Protein AF-A0A9P4JCM0-F1 (afdb_monomer_lite)

Organism: NCBI:txid1513339

Foldseek 3Di:
DDDPDPPPPQDADPDDDPDDPWDKDWDADQPVDPDFLQKTKIWTDPPADPRNVQVCCCVVPVWHFDDKDKDKAWADWDWDQDPVRDTDTDTDDIIMMMMTGTPDGHDDDDDDPACVVVPRDDPPSVVVVVVVVVVVVVVVVVVVVVVVVVVVVVVVVVVVVVVVVVVVVVVVVVVVVVVVPPDDDDDDDDDDDDDDDDDD

Sequence (200 aa):
MATFTPQKLIKFGTKQVFLPKFTLTLLRPPPNSQLSPYHARFLVPLDLGKLDLRDYLYHAYGIKTTNIRSFVEQQKVKVDNEEDGTRRYRRPRAKKYMTVEMDRPFVWPEYPENWEPWGGAPPRGVEGQVKNEKGERLREGGRKMIDWERDGEAESTLRLRRMQGEALRKQAQAVKERNGQLGPKISFLQANKGDMKVKV

Structure (mmCIF, N/CA/C/O backbone):
data_AF-A0A9P4JCM0-F1
#
_entry.id   AF-A0A9P4JCM0-F1
#
loop_
_atom_site.group_PDB
_atom_site.id
_atom_site.type_symbol
_atom_site.label_atom_id
_atom_site.label_alt_id
_atom_site.label_comp_id
_atom_site.label_asym_id
_atom_site.label_entity_id
_atom_site.label_seq_id
_atom_site.pdbx_PDB_ins_code
_atom_site.Cartn_x
_atom_site.Cartn_y
_atom_site.Cartn_z
_atom_site.occupancy
_atom_site.B_iso_or_equiv
_atom_site.auth_seq_id
_atom_site.auth_comp_id
_atom_site.auth_asym_id
_atom_site.auth_atom_id
_atom_site.pdbx_PDB_model_num
ATOM 1 N N . MET A 1 1 ? -16.032 7.578 43.140 1.00 48.22 1 MET A N 1
ATOM 2 C CA . MET A 1 1 ? -15.252 6.588 42.368 1.00 48.22 1 MET A CA 1
ATOM 3 C C . MET A 1 1 ? -15.217 7.049 40.922 1.00 48.22 1 MET A C 1
ATOM 5 O O . MET A 1 1 ? -16.273 7.119 40.311 1.00 48.22 1 MET A O 1
ATOM 9 N N . ALA A 1 2 ? -14.057 7.465 40.412 1.00 45.03 2 ALA A N 1
ATOM 10 C CA . ALA A 1 2 ? -13.931 7.875 39.015 1.00 45.03 2 ALA A CA 1
ATOM 11 C C . ALA A 1 2 ? -14.037 6.630 38.126 1.00 45.03 2 ALA A C 1
ATOM 13 O O . ALA A 1 2 ? -13.252 5.694 38.269 1.00 45.03 2 ALA A O 1
ATOM 14 N N . THR A 1 3 ? -15.037 6.590 37.254 1.00 55.28 3 THR A N 1
ATOM 15 C CA . THR A 1 3 ? -15.208 5.513 36.284 1.00 55.28 3 THR A CA 1
ATOM 16 C C . THR A 1 3 ? -14.122 5.645 35.217 1.00 55.28 3 THR A C 1
ATOM 18 O O . THR A 1 3 ? -14.046 6.641 34.500 1.00 55.28 3 THR A O 1
ATOM 21 N N . PHE A 1 4 ? -13.237 4.652 35.125 1.00 60.84 4 PHE A N 1
ATOM 22 C CA . PHE A 1 4 ? -12.276 4.548 34.031 1.00 60.84 4 PHE A CA 1
ATOM 23 C C . PHE A 1 4 ? -13.043 4.191 32.755 1.00 60.84 4 PHE A C 1
ATOM 25 O O . PHE A 1 4 ? -13.342 3.027 32.496 1.00 60.84 4 PHE A O 1
ATOM 32 N N . THR A 1 5 ? -13.421 5.198 31.973 1.00 62.44 5 THR A N 1
ATOM 33 C CA . THR A 1 5 ? -13.962 4.979 30.631 1.00 62.44 5 THR A CA 1
ATOM 34 C C . THR A 1 5 ? -12.816 4.455 29.765 1.00 62.44 5 THR A C 1
ATOM 36 O O . THR A 1 5 ? -11.829 5.180 29.607 1.00 62.44 5 THR A O 1
ATOM 39 N N . PRO A 1 6 ? -12.885 3.234 29.198 1.00 51.91 6 PRO A N 1
ATOM 40 C CA . PRO A 1 6 ? -11.843 2.768 28.296 1.00 51.91 6 PRO A CA 1
ATOM 41 C C . PRO A 1 6 ? -11.832 3.710 27.092 1.00 51.91 6 PRO A C 1
ATOM 43 O O . PRO A 1 6 ? -12.767 3.734 26.289 1.00 51.91 6 PRO A O 1
ATOM 46 N N . GLN A 1 7 ? -10.807 4.558 27.010 1.00 54.62 7 GLN A N 1
ATOM 47 C CA . GLN A 1 7 ? -10.660 5.488 25.903 1.00 54.62 7 GLN A CA 1
ATOM 48 C C . GLN A 1 7 ? -10.662 4.681 24.608 1.00 54.62 7 GLN A C 1
ATOM 50 O O . GLN A 1 7 ? -9.891 3.734 24.444 1.00 54.62 7 GLN A O 1
ATOM 55 N N . LYS A 1 8 ? -11.545 5.052 23.677 1.00 54.53 8 LYS A N 1
ATOM 56 C CA . LYS A 1 8 ? -11.535 4.519 22.318 1.00 54.53 8 LYS A CA 1
ATOM 57 C C . LYS A 1 8 ? -10.176 4.885 21.719 1.00 54.53 8 LYS A C 1
ATOM 59 O O . LYS A 1 8 ? -9.974 6.018 21.300 1.00 54.53 8 LYS A O 1
ATOM 64 N N . LEU A 1 9 ? -9.248 3.925 21.711 1.00 64.38 9 LEU A N 1
ATOM 65 C CA . LEU A 1 9 ? -7.830 4.085 21.343 1.00 64.38 9 LEU A CA 1
ATOM 66 C C . LEU A 1 9 ? -7.624 4.626 19.908 1.00 64.38 9 LEU A C 1
ATOM 68 O O . LEU A 1 9 ? -6.510 4.929 19.493 1.00 64.38 9 LEU A O 1
ATOM 72 N N . ILE A 1 10 ? -8.706 4.752 19.135 1.00 74.88 10 ILE A N 1
ATOM 73 C CA . ILE A 1 10 ? -8.729 5.188 17.746 1.00 74.88 10 ILE A CA 1
ATOM 74 C C . ILE A 1 10 ? -9.668 6.396 17.634 1.00 74.88 10 ILE A C 1
ATOM 76 O O . ILE A 1 10 ? -10.892 6.264 17.720 1.00 74.88 10 ILE A O 1
ATOM 80 N N . LYS A 1 11 ? -9.082 7.582 17.430 1.00 85.88 11 LYS A N 1
ATOM 81 C CA . LYS A 1 11 ? -9.808 8.813 17.098 1.00 85.88 11 LYS A CA 1
ATOM 82 C C . LYS A 1 11 ? -10.006 8.891 15.584 1.00 85.88 11 LYS A C 1
ATOM 84 O O . LYS A 1 11 ? -9.029 8.854 14.838 1.00 85.88 11 LYS A O 1
ATOM 89 N N . PHE A 1 12 ? -11.257 9.020 15.154 1.00 90.31 12 PHE A N 1
ATOM 90 C CA . PHE A 1 12 ? -11.621 9.205 13.748 1.00 90.31 12 PHE A CA 1
ATOM 91 C C . PHE A 1 12 ? -11.786 10.688 13.400 1.00 90.31 12 PHE A C 1
ATOM 93 O O . PHE A 1 12 ? -11.920 11.539 14.286 1.00 90.31 12 PHE A O 1
ATOM 100 N N . GLY A 1 13 ? -11.733 10.993 12.102 1.00 89.50 13 GLY A N 1
ATOM 101 C CA . GLY A 1 13 ? -11.983 12.337 11.588 1.00 89.50 13 GLY A CA 1
ATOM 102 C C . GLY A 1 13 ? -13.450 12.749 11.743 1.00 89.50 13 GLY A C 1
ATOM 103 O O . GLY A 1 13 ? -14.337 11.910 11.863 1.00 89.50 13 GLY A O 1
ATOM 104 N N . THR A 1 14 ? -13.711 14.055 11.737 1.00 93.94 14 THR A N 1
ATOM 105 C CA . THR A 1 14 ? -15.076 14.613 11.780 1.00 93.94 14 THR A CA 1
ATOM 106 C C . THR A 1 14 ? -15.695 14.766 10.392 1.00 93.94 14 THR A C 1
ATOM 108 O O . THR A 1 14 ? -16.916 14.815 10.261 1.00 93.94 14 THR A O 1
ATOM 111 N N . LYS A 1 15 ? -14.863 14.850 9.346 1.00 94.88 15 LYS A N 1
ATOM 112 C CA . LYS A 1 15 ? -15.308 14.993 7.959 1.00 94.88 15 LYS A CA 1
ATOM 113 C C . LYS A 1 15 ? -15.876 13.668 7.459 1.00 94.88 15 LYS A C 1
ATOM 115 O O . LYS A 1 15 ? -15.136 12.707 7.278 1.00 94.88 15 LYS A O 1
ATOM 120 N N . GLN A 1 16 ? -17.175 13.649 7.192 1.00 95.19 16 GLN A N 1
ATOM 121 C CA . GLN A 1 16 ? -17.870 12.473 6.683 1.00 95.19 16 GLN A CA 1
ATOM 122 C C . GLN A 1 16 ? -17.764 12.415 5.157 1.00 95.19 16 GLN A C 1
ATOM 124 O O . GLN A 1 16 ? -18.051 13.391 4.463 1.00 95.19 16 GLN A O 1
ATOM 129 N N . VAL A 1 17 ? -17.340 11.267 4.632 1.00 94.56 17 VAL A N 1
ATOM 130 C CA . VAL A 1 17 ? -17.276 10.990 3.193 1.00 94.56 17 VAL A CA 1
ATOM 131 C C . VAL A 1 17 ? -18.170 9.791 2.915 1.00 94.56 17 VAL A C 1
ATOM 133 O O . VAL A 1 17 ? -17.785 8.654 3.163 1.00 94.56 17 VAL A O 1
ATOM 136 N N . PHE A 1 18 ? -19.375 10.050 2.410 1.00 96.25 18 PHE A N 1
ATOM 137 C CA . PHE A 1 18 ? -20.371 9.003 2.160 1.00 96.25 18 PHE A CA 1
ATOM 138 C C . PHE A 1 18 ? -20.051 8.152 0.927 1.00 96.25 18 PHE A C 1
ATOM 140 O O . PHE A 1 18 ? -20.353 6.965 0.899 1.00 96.25 18 PHE A O 1
ATOM 147 N N . LEU A 1 19 ? -19.429 8.756 -0.091 1.00 96.62 19 LEU A N 1
ATOM 148 C CA . LEU A 1 19 ? -19.156 8.122 -1.382 1.00 96.62 19 LEU A CA 1
ATOM 149 C C . LEU A 1 19 ? -17.666 8.260 -1.737 1.00 96.62 19 LEU A C 1
ATOM 151 O O . LEU A 1 19 ? -17.291 9.130 -2.531 1.00 96.62 19 LEU A O 1
ATOM 155 N N . PRO A 1 20 ? -16.782 7.453 -1.122 1.00 95.88 20 PRO A N 1
ATOM 156 C CA . PRO A 1 20 ? -15.355 7.498 -1.412 1.00 95.88 20 PRO A CA 1
ATOM 157 C C . PRO A 1 20 ? -15.071 7.050 -2.853 1.00 95.88 20 PRO A C 1
ATOM 159 O O . PRO A 1 20 ? -15.382 5.929 -3.246 1.00 95.88 20 PRO A O 1
ATOM 162 N N . LYS A 1 21 ? -14.427 7.922 -3.639 1.00 95.44 21 LYS A N 1
ATOM 163 C CA . LYS A 1 21 ? -14.003 7.637 -5.018 1.00 95.44 21 LYS A CA 1
ATOM 164 C C . LYS A 1 21 ? -12.502 7.359 -5.068 1.00 95.44 21 LYS A C 1
ATOM 166 O O . LYS A 1 21 ? -11.712 8.222 -5.442 1.00 95.44 21 LYS A O 1
ATOM 171 N N . PHE A 1 22 ? -12.098 6.156 -4.682 1.00 95.25 22 PHE A N 1
ATOM 172 C CA . PHE A 1 22 ? -10.730 5.688 -4.883 1.00 95.25 22 PHE A CA 1
ATOM 173 C C . PHE A 1 22 ? -10.660 4.167 -4.962 1.00 95.25 22 PHE A C 1
ATOM 175 O O . PHE A 1 22 ? -11.568 3.461 -4.535 1.00 95.25 22 PHE A O 1
ATOM 182 N N . THR A 1 23 ? -9.545 3.667 -5.488 1.00 95.94 23 THR A N 1
ATOM 183 C CA . THR A 1 23 ? -9.265 2.235 -5.583 1.00 95.94 23 THR A CA 1
ATOM 184 C C . THR A 1 23 ? -8.050 1.911 -4.733 1.00 95.94 23 THR A C 1
ATOM 186 O O . THR A 1 23 ? -7.014 2.568 -4.849 1.00 95.94 23 THR A O 1
ATOM 189 N N . LEU A 1 24 ? -8.174 0.890 -3.890 1.00 96.38 24 LEU A N 1
ATOM 190 C CA . LEU A 1 24 ? -7.048 0.292 -3.184 1.00 96.38 24 LEU A CA 1
ATOM 191 C C . LEU A 1 24 ? -6.733 -1.049 -3.830 1.00 96.38 24 LEU A C 1
ATOM 193 O O . LEU A 1 24 ? -7.634 -1.854 -4.054 1.00 96.38 24 LEU A O 1
ATOM 197 N N . THR A 1 25 ? -5.460 -1.310 -4.101 1.00 96.88 25 THR A N 1
ATOM 198 C CA . THR A 1 25 ? -5.030 -2.622 -4.592 1.00 96.88 25 THR A CA 1
ATOM 199 C C . THR A 1 25 ? -4.225 -3.311 -3.510 1.00 96.88 25 THR A C 1
ATOM 201 O O . THR A 1 25 ? -3.141 -2.844 -3.158 1.00 96.88 25 THR A O 1
ATOM 204 N N . LEU A 1 26 ? -4.735 -4.425 -2.987 1.00 95.69 26 LEU A N 1
ATOM 205 C CA . LEU A 1 26 ? -3.968 -5.292 -2.100 1.00 95.69 26 LEU A CA 1
ATOM 206 C C . LEU A 1 26 ? -2.869 -5.980 -2.918 1.00 95.69 26 LEU A C 1
ATOM 208 O O . LEU A 1 26 ? -3.137 -6.644 -3.918 1.00 95.69 26 LEU A O 1
ATOM 212 N N . LEU A 1 27 ? -1.622 -5.796 -2.504 1.00 92.88 27 LEU A N 1
ATOM 213 C CA . LEU A 1 27 ? -0.462 -6.362 -3.170 1.00 92.88 27 LEU A CA 1
ATOM 214 C C . LEU A 1 27 ? -0.074 -7.676 -2.509 1.00 92.88 27 LEU A C 1
ATOM 216 O O . LEU A 1 27 ? 0.032 -7.775 -1.284 1.00 92.88 27 LEU A O 1
ATOM 220 N N . ARG A 1 28 ? 0.214 -8.669 -3.346 1.00 89.75 28 ARG A N 1
ATOM 221 C CA . ARG A 1 28 ? 0.848 -9.902 -2.901 1.00 89.75 28 ARG A CA 1
ATOM 222 C C . ARG A 1 28 ? 2.295 -9.610 -2.475 1.00 89.75 28 ARG A C 1
ATOM 224 O O . ARG A 1 28 ? 3.002 -8.918 -3.219 1.00 89.75 28 ARG A O 1
ATOM 231 N N . PRO A 1 29 ? 2.742 -10.075 -1.293 1.00 84.38 29 PRO A N 1
ATOM 232 C CA . PRO A 1 29 ? 4.143 -9.983 -0.923 1.00 84.38 29 PRO A CA 1
ATOM 233 C C . PRO A 1 29 ? 4.971 -10.797 -1.926 1.00 84.38 29 PRO A C 1
ATOM 235 O O . PRO A 1 29 ? 4.542 -11.877 -2.341 1.00 84.38 29 PRO A O 1
ATOM 238 N N . PRO A 1 30 ? 6.136 -10.294 -2.359 1.00 78.25 30 PRO A N 1
ATOM 239 C CA . PRO A 1 30 ? 7.031 -11.114 -3.149 1.00 78.25 30 PRO A CA 1
ATOM 240 C C . PRO A 1 30 ? 7.486 -12.320 -2.306 1.00 78.25 30 PRO A C 1
ATOM 242 O O . PRO A 1 30 ? 7.758 -12.142 -1.123 1.00 78.25 30 PRO A O 1
ATOM 245 N N . PRO A 1 31 ? 7.612 -13.520 -2.886 1.00 68.00 31 PRO A N 1
ATOM 246 C CA . PRO A 1 31 ? 8.061 -14.728 -2.181 1.00 68.00 31 PRO A CA 1
ATOM 247 C C . PRO A 1 31 ? 9.393 -14.636 -1.431 1.00 68.00 31 PRO A C 1
ATOM 249 O O . PRO A 1 31 ? 9.589 -15.356 -0.464 1.00 68.00 31 PRO A O 1
ATOM 252 N N . ASN A 1 32 ? 10.293 -13.732 -1.823 1.00 66.25 32 ASN A N 1
ATOM 253 C CA . ASN A 1 32 ? 11.545 -13.478 -1.101 1.00 66.25 32 ASN A CA 1
ATOM 254 C C . ASN A 1 32 ? 11.427 -12.378 -0.029 1.00 66.25 32 ASN A C 1
ATOM 256 O O . ASN A 1 32 ? 12.415 -12.019 0.608 1.00 66.25 32 ASN A O 1
ATOM 260 N N . SER A 1 33 ? 10.243 -11.793 0.147 1.00 68.88 33 SER A N 1
ATOM 261 C CA . SER A 1 33 ? 10.009 -10.737 1.120 1.00 68.88 33 SER A CA 1
ATOM 262 C C . SER A 1 33 ? 9.614 -11.349 2.452 1.00 68.88 33 SER A C 1
ATOM 264 O O . SER A 1 33 ? 8.591 -12.018 2.562 1.00 68.88 33 SER A O 1
ATOM 266 N N . GLN A 1 34 ? 10.398 -11.051 3.483 1.00 75.31 34 GLN A N 1
ATOM 267 C CA . GLN A 1 34 ? 10.120 -11.402 4.877 1.00 75.31 34 GLN A CA 1
ATOM 268 C C . GLN A 1 34 ? 9.029 -10.497 5.470 1.00 75.31 34 GLN A C 1
ATOM 270 O O . GLN A 1 34 ? 9.219 -9.850 6.500 1.00 75.31 34 GLN A O 1
ATOM 275 N N . LEU A 1 35 ? 7.898 -10.370 4.780 1.00 82.44 35 LEU A N 1
ATOM 276 C CA . LEU A 1 35 ? 6.760 -9.637 5.306 1.00 82.44 35 LEU A CA 1
ATOM 277 C C . LEU A 1 35 ? 6.008 -10.550 6.280 1.00 82.44 35 LEU A C 1
ATOM 279 O O . LEU A 1 35 ? 5.649 -11.671 5.927 1.00 82.44 35 LEU A O 1
ATOM 283 N N . SER A 1 36 ? 5.791 -10.080 7.509 1.00 90.38 36 SER A N 1
ATOM 284 C CA . SER A 1 36 ? 5.028 -10.837 8.503 1.00 90.38 36 SER A CA 1
ATOM 285 C C . SER A 1 36 ? 3.594 -11.072 8.008 1.00 90.38 36 SER A C 1
ATOM 287 O O . SER A 1 36 ? 3.036 -10.175 7.375 1.00 90.38 36 SER A O 1
ATOM 289 N N . PRO A 1 37 ? 2.942 -12.200 8.347 1.00 92.62 37 PRO A N 1
ATOM 290 C CA . PRO A 1 37 ? 1.518 -12.407 8.066 1.00 92.62 37 PRO A CA 1
ATOM 291 C C . PRO A 1 37 ? 0.606 -11.310 8.640 1.00 92.62 37 PRO A C 1
ATOM 293 O O . PRO A 1 37 ? -0.505 -11.107 8.167 1.00 92.62 37 PRO A O 1
ATOM 296 N N . TYR A 1 38 ? 1.068 -10.572 9.652 1.00 94.44 38 TYR A N 1
ATOM 297 C CA . TYR A 1 38 ? 0.351 -9.428 10.229 1.00 94.44 38 TYR A CA 1
ATOM 298 C C . TYR A 1 38 ? 0.508 -8.134 9.418 1.00 94.44 38 TYR A C 1
ATOM 300 O O . TYR A 1 38 ? -0.056 -7.098 9.775 1.00 94.44 38 TYR A O 1
ATOM 308 N N . HIS A 1 39 ? 1.287 -8.153 8.338 1.00 94.50 39 HIS A N 1
ATOM 309 C CA . HIS A 1 39 ? 1.539 -6.997 7.493 1.00 94.50 39 HIS A CA 1
ATOM 310 C C . HIS A 1 39 ? 0.903 -7.182 6.114 1.00 94.50 39 HIS A C 1
ATOM 312 O O . HIS A 1 39 ? 1.192 -8.132 5.393 1.00 94.50 39 HIS A O 1
ATOM 318 N N . ALA A 1 40 ? 0.090 -6.213 5.700 1.00 94.81 40 ALA A N 1
ATOM 319 C CA . ALA A 1 40 ? -0.497 -6.156 4.364 1.00 94.81 40 ALA A CA 1
ATOM 320 C C . ALA A 1 40 ? -0.002 -4.915 3.621 1.00 94.81 40 ALA A C 1
ATOM 322 O O . ALA A 1 40 ? 0.082 -3.834 4.202 1.00 94.81 40 ALA A O 1
ATOM 323 N N . ARG A 1 41 ? 0.317 -5.042 2.328 1.00 94.38 41 ARG A N 1
ATOM 324 C CA . ARG A 1 41 ? 0.768 -3.912 1.506 1.00 94.38 41 ARG A CA 1
ATOM 325 C C . ARG A 1 41 ? -0.288 -3.535 0.479 1.00 94.38 41 ARG A C 1
ATOM 327 O O . ARG A 1 41 ? -0.778 -4.392 -0.244 1.00 94.38 41 ARG A O 1
ATOM 334 N N . PHE A 1 42 ? -0.577 -2.248 0.368 1.00 96.56 42 PHE A N 1
ATOM 335 C CA . PHE A 1 42 ? -1.538 -1.692 -0.572 1.00 96.56 42 PHE A CA 1
ATOM 336 C C . PHE A 1 42 ? -0.855 -0.720 -1.524 1.00 96.56 42 PHE A C 1
ATOM 338 O O . PHE A 1 42 ? -0.022 0.084 -1.100 1.00 96.56 42 PHE A O 1
ATOM 345 N N . LEU A 1 43 ? -1.232 -0.765 -2.798 1.00 96.94 43 LEU A N 1
ATOM 346 C CA . LEU A 1 43 ? -1.073 0.363 -3.706 1.00 96.94 43 LEU A CA 1
ATOM 347 C C . LEU A 1 43 ? -2.263 1.296 -3.484 1.00 96.94 43 LEU A C 1
ATOM 349 O O . LEU A 1 43 ? -3.416 0.860 -3.529 1.00 96.94 43 LEU A O 1
ATOM 353 N N . VAL A 1 44 ? -1.970 2.566 -3.234 1.00 97.81 44 VAL A N 1
ATOM 354 C CA . VAL A 1 44 ? -2.975 3.575 -2.900 1.00 97.81 44 VAL A CA 1
ATOM 355 C C . VAL A 1 44 ? -2.827 4.802 -3.804 1.00 97.81 44 VAL A C 1
ATOM 357 O O . VAL A 1 44 ? -1.736 5.046 -4.335 1.00 97.81 44 VAL A O 1
ATOM 360 N N . PRO A 1 45 ? -3.887 5.609 -3.983 1.00 97.38 45 PRO A N 1
ATOM 361 C CA . PRO A 1 45 ? -3.771 6.898 -4.652 1.00 97.38 45 PRO A CA 1
ATOM 362 C C . PRO A 1 45 ? -2.763 7.807 -3.944 1.00 97.38 45 PRO A C 1
ATOM 364 O O . PRO A 1 45 ? -2.595 7.744 -2.724 1.00 97.38 45 PRO A O 1
ATOM 367 N N . LEU A 1 46 ? -2.110 8.688 -4.705 1.00 96.25 46 LEU A N 1
ATOM 368 C CA . LEU A 1 46 ? -1.076 9.579 -4.170 1.00 96.25 46 LEU A CA 1
ATOM 369 C C . LEU A 1 46 ? -1.624 10.515 -3.076 1.00 96.25 46 LEU A C 1
ATOM 371 O O . LEU A 1 46 ? -0.944 10.761 -2.073 1.00 96.25 46 LEU A O 1
ATOM 375 N N . ASP A 1 47 ? -2.879 10.927 -3.240 1.00 95.31 47 ASP A N 1
ATOM 376 C CA . ASP A 1 47 ? -3.577 11.888 -2.384 1.00 95.31 47 ASP A CA 1
ATOM 377 C C . ASP A 1 47 ? -4.101 11.264 -1.076 1.00 95.31 47 ASP A C 1
ATOM 379 O O . ASP A 1 47 ? -4.413 11.986 -0.135 1.00 95.31 47 ASP A O 1
ATOM 383 N N . LEU A 1 48 ? -4.161 9.927 -0.971 1.00 96.12 48 LEU A N 1
ATOM 384 C CA . LEU A 1 48 ? -4.731 9.239 0.194 1.00 96.12 48 LEU A CA 1
ATOM 385 C C . LEU A 1 48 ? -3.784 9.290 1.403 1.00 96.12 48 LEU A C 1
ATOM 387 O O . LEU A 1 48 ? -2.626 8.864 1.310 1.00 96.12 48 LEU A O 1
ATOM 391 N N . GLY A 1 49 ? -4.258 9.773 2.552 1.00 95.12 49 GLY A N 1
ATOM 392 C CA . GLY A 1 49 ? -3.504 9.812 3.804 1.00 95.12 49 GLY A CA 1
ATOM 393 C C . GLY A 1 49 ? -3.478 8.478 4.559 1.00 95.12 49 GLY A C 1
ATOM 394 O O . GLY A 1 49 ? -4.263 7.566 4.309 1.00 95.12 49 GLY A O 1
ATOM 395 N N . LYS A 1 50 ? -2.565 8.355 5.535 1.00 95.00 50 LYS A N 1
ATOM 396 C CA . LYS A 1 50 ? -2.507 7.178 6.429 1.00 95.00 50 LYS A CA 1
ATOM 397 C C . LYS A 1 50 ? -3.760 7.069 7.300 1.00 95.00 50 LYS A C 1
ATOM 399 O O . LYS A 1 50 ? -4.243 5.971 7.550 1.00 95.00 50 LYS A O 1
ATOM 404 N N . LEU A 1 51 ? -4.248 8.214 7.782 1.00 94.62 51 LEU A N 1
ATOM 405 C CA . LEU A 1 51 ? -5.442 8.287 8.622 1.00 94.62 51 LEU A CA 1
ATOM 406 C C . LEU A 1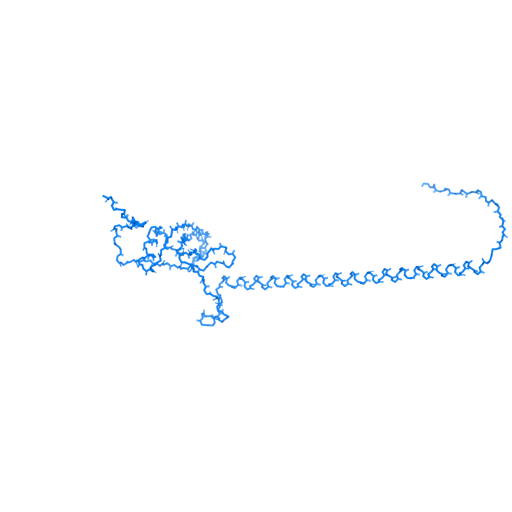 51 ? -6.683 7.880 7.826 1.00 94.62 51 LEU A C 1
ATOM 408 O O . LEU A 1 51 ? -7.473 7.091 8.329 1.00 94.62 51 LEU A O 1
ATOM 412 N N . ASP A 1 52 ? -6.773 8.315 6.567 1.00 95.38 52 ASP A N 1
ATOM 413 C CA . ASP A 1 52 ? -7.869 7.948 5.665 1.00 95.38 52 ASP A CA 1
ATOM 414 C C . ASP A 1 52 ? -7.858 6.449 5.349 1.00 95.38 52 ASP A C 1
ATOM 416 O O . ASP A 1 52 ? -8.903 5.809 5.361 1.00 95.38 52 ASP A O 1
ATOM 420 N N . LEU A 1 53 ? -6.678 5.854 5.120 1.00 96.31 53 LEU A N 1
ATOM 421 C CA . LEU A 1 53 ? -6.577 4.409 4.898 1.00 96.31 53 LEU A CA 1
ATOM 422 C C . LEU A 1 53 ? -7.000 3.612 6.142 1.00 96.31 53 LEU A C 1
ATOM 424 O O . LEU A 1 53 ? -7.734 2.635 6.013 1.00 96.31 53 LEU A O 1
ATOM 428 N N . ARG A 1 54 ? -6.554 4.022 7.339 1.00 95.19 54 ARG A N 1
ATOM 429 C CA . ARG A 1 54 ? -6.965 3.403 8.612 1.00 95.19 54 ARG A CA 1
ATOM 430 C C . ARG A 1 54 ? -8.479 3.455 8.779 1.00 95.19 54 ARG A C 1
ATOM 432 O O . ARG A 1 54 ? -9.093 2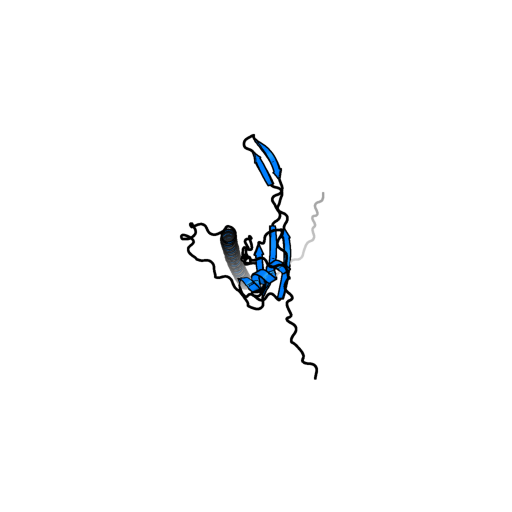.444 9.107 1.00 95.19 54 ARG A O 1
ATOM 439 N N . ASP A 1 55 ? -9.050 4.636 8.575 1.00 95.25 55 ASP A N 1
ATOM 440 C CA . ASP A 1 55 ? -10.480 4.887 8.709 1.00 95.25 55 ASP A CA 1
ATOM 441 C C . ASP A 1 55 ? -11.290 4.044 7.718 1.00 95.25 55 ASP A C 1
ATOM 443 O O . ASP A 1 55 ? -12.246 3.367 8.094 1.00 95.25 55 ASP A O 1
ATOM 447 N N . TYR A 1 56 ? -10.839 3.997 6.465 1.00 96.00 56 TYR A N 1
ATOM 448 C CA . TYR A 1 56 ? -11.491 3.237 5.411 1.00 96.00 56 TYR A CA 1
ATOM 449 C C . TYR A 1 56 ? -11.430 1.725 5.641 1.00 96.00 56 TYR A C 1
ATOM 451 O O . TYR A 1 56 ? -12.445 1.046 5.516 1.00 96.00 56 TYR A O 1
ATOM 459 N N . LEU A 1 57 ? -10.273 1.175 6.019 1.00 95.56 57 LEU A N 1
ATOM 460 C CA . LEU A 1 57 ? -10.151 -0.257 6.312 1.00 95.56 57 LEU A CA 1
ATOM 461 C C . LEU A 1 57 ? -11.000 -0.672 7.520 1.00 95.56 57 LEU A C 1
ATOM 463 O O . LEU A 1 57 ? -11.549 -1.775 7.533 1.00 95.56 57 LEU A O 1
ATOM 467 N N . TYR A 1 58 ? -11.148 0.214 8.505 1.00 95.12 58 TYR A N 1
ATOM 468 C CA . TYR A 1 58 ? -12.004 -0.029 9.658 1.00 95.12 58 TYR A CA 1
ATOM 469 C C . TYR A 1 58 ? -13.493 -0.018 9.281 1.00 95.12 58 TYR A C 1
ATOM 471 O O . TYR A 1 58 ? -14.201 -0.968 9.603 1.00 95.12 58 TYR A O 1
ATOM 479 N N . HIS A 1 59 ? -13.966 1.013 8.573 1.00 94.38 59 HIS A N 1
ATOM 480 C CA . HIS A 1 59 ? -15.391 1.175 8.265 1.00 94.38 59 HIS A CA 1
ATOM 481 C C . HIS A 1 59 ? -15.878 0.308 7.098 1.00 94.38 59 HIS A C 1
ATOM 483 O O . HIS A 1 59 ? -16.976 -0.234 7.172 1.00 94.38 59 HIS A O 1
ATOM 489 N N . ALA A 1 60 ? -15.083 0.152 6.035 1.00 95.44 60 ALA A N 1
ATOM 490 C CA . ALA A 1 60 ? -15.487 -0.614 4.856 1.00 95.44 60 ALA A CA 1
ATOM 491 C C . ALA A 1 60 ? -15.210 -2.121 4.996 1.00 95.44 60 ALA A C 1
ATOM 493 O O . ALA A 1 60 ? -15.992 -2.927 4.503 1.00 95.44 60 ALA A O 1
ATOM 494 N N . TYR A 1 61 ? -14.115 -2.508 5.667 1.00 95.44 61 TYR A N 1
ATOM 495 C CA . TYR A 1 61 ? -13.672 -3.911 5.751 1.00 95.44 61 TYR A CA 1
ATOM 496 C C . TYR A 1 61 ? -13.628 -4.482 7.178 1.00 95.44 61 TYR A C 1
ATOM 498 O O . TYR A 1 61 ? -13.344 -5.669 7.350 1.00 95.44 61 TYR A O 1
ATOM 506 N N . GLY A 1 62 ? -13.874 -3.683 8.223 1.00 94.25 62 GLY A N 1
ATOM 507 C CA . GLY A 1 62 ? -13.826 -4.158 9.613 1.00 94.25 62 GLY A CA 1
ATOM 508 C C . GLY A 1 62 ? -12.426 -4.583 10.079 1.00 94.25 62 GLY A C 1
ATOM 509 O O . GLY A 1 62 ? -12.288 -5.432 10.966 1.00 94.25 62 GLY A O 1
ATOM 510 N N . ILE A 1 63 ? -11.364 -4.050 9.467 1.00 93.81 63 ILE A N 1
ATOM 511 C CA . ILE A 1 63 ? -9.977 -4.392 9.802 1.00 93.81 63 ILE A CA 1
ATOM 512 C C . ILE A 1 63 ? -9.425 -3.358 10.783 1.00 93.81 63 ILE A C 1
ATOM 514 O O . ILE A 1 63 ? -9.356 -2.165 10.491 1.00 93.81 63 ILE A O 1
ATOM 518 N N . LYS A 1 64 ? -8.980 -3.826 11.953 1.00 93.19 64 LYS A N 1
ATOM 519 C CA . LYS A 1 64 ? -8.267 -3.000 12.930 1.00 93.19 64 LYS A CA 1
ATOM 520 C C . LYS A 1 64 ? -6.784 -2.959 12.575 1.00 93.19 64 LYS A C 1
ATOM 522 O O . LYS A 1 64 ? -6.139 -4.001 12.463 1.00 93.19 64 LYS A O 1
ATOM 527 N N . THR A 1 65 ? -6.261 -1.749 12.402 1.00 93.62 65 THR A N 1
ATOM 528 C CA . THR A 1 65 ? -4.859 -1.516 12.041 1.00 93.62 65 THR A CA 1
ATOM 529 C C . THR A 1 65 ? -4.124 -0.832 13.187 1.00 93.62 65 THR A C 1
ATOM 531 O O . THR A 1 65 ? -4.542 0.247 13.617 1.00 93.62 65 THR A O 1
ATOM 534 N N . THR A 1 66 ? -3.010 -1.403 13.630 1.00 92.62 66 THR A N 1
ATOM 535 C CA . THR A 1 66 ? -2.170 -0.847 14.698 1.00 92.62 66 THR A CA 1
ATOM 536 C C . THR A 1 66 ? -1.309 0.293 14.156 1.00 92.62 66 THR A C 1
ATOM 538 O O . THR A 1 66 ? -1.372 1.427 14.634 1.00 92.62 66 THR A O 1
ATOM 541 N N . ASN A 1 67 ? -0.566 0.038 13.079 1.00 93.69 67 ASN A N 1
ATOM 542 C CA . ASN A 1 67 ? 0.356 1.002 12.485 1.00 93.69 67 ASN A CA 1
ATOM 543 C C . ASN A 1 67 ? 0.258 0.992 10.955 1.00 93.69 67 ASN A C 1
ATOM 545 O O . ASN A 1 67 ? -0.075 -0.022 10.347 1.00 93.69 67 ASN A O 1
ATOM 549 N N . ILE A 1 68 ? 0.532 2.136 10.329 1.00 96.25 68 ILE A N 1
ATOM 550 C CA . ILE A 1 68 ? 0.559 2.285 8.874 1.00 96.25 68 ILE A CA 1
ATOM 551 C C . ILE A 1 68 ? 1.834 3.023 8.469 1.00 96.25 68 ILE A C 1
ATOM 553 O O . ILE A 1 68 ? 2.057 4.193 8.801 1.00 96.25 68 ILE A O 1
ATOM 557 N N . ARG A 1 69 ? 2.657 2.342 7.676 1.00 95.06 69 ARG A N 1
ATOM 558 C CA . ARG A 1 69 ? 3.854 2.892 7.041 1.00 95.06 69 ARG A CA 1
ATOM 559 C C . ARG A 1 69 ? 3.518 3.254 5.602 1.00 95.06 69 ARG A C 1
ATOM 561 O O . ARG A 1 69 ? 2.913 2.458 4.899 1.00 95.06 69 ARG A 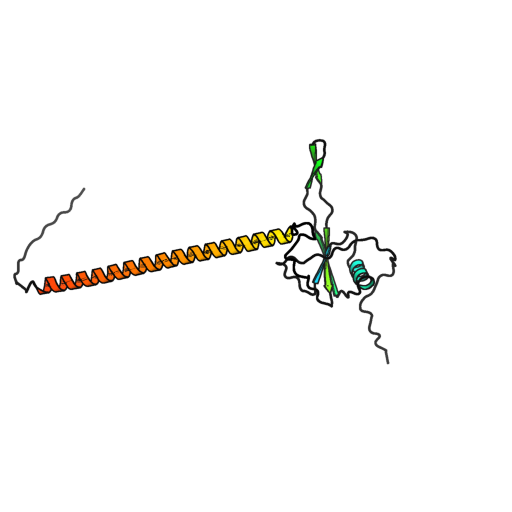O 1
ATOM 568 N N . SER A 1 70 ? 3.899 4.446 5.154 1.00 96.50 70 SER A N 1
ATOM 569 C CA . SER A 1 70 ? 3.675 4.890 3.773 1.00 96.50 70 SER A CA 1
ATOM 570 C C . SER A 1 70 ? 4.999 5.222 3.115 1.00 96.50 70 SER A C 1
ATOM 572 O O . SER A 1 70 ? 5.808 5.922 3.722 1.00 96.50 70 SER A O 1
ATOM 574 N N . PHE A 1 71 ? 5.180 4.811 1.868 1.00 95.69 71 PHE A N 1
ATOM 575 C CA . PHE A 1 71 ? 6.303 5.238 1.048 1.00 95.69 71 PHE A CA 1
ATOM 576 C C . PHE A 1 71 ? 5.822 5.589 -0.360 1.00 95.69 71 PHE A C 1
ATOM 578 O O . PHE A 1 71 ? 4.878 4.995 -0.883 1.00 95.69 71 PHE A O 1
ATOM 585 N N . VAL A 1 72 ? 6.453 6.595 -0.958 1.00 97.25 72 VAL A N 1
ATOM 586 C CA . VAL A 1 72 ? 6.163 7.040 -2.323 1.00 97.25 72 VAL A CA 1
ATOM 587 C C . VAL A 1 72 ? 7.352 6.662 -3.191 1.00 97.25 72 VAL A C 1
ATOM 589 O O . VAL A 1 72 ? 8.468 7.118 -2.965 1.00 97.25 72 VAL A O 1
ATOM 592 N N . GLU A 1 73 ? 7.110 5.816 -4.181 1.00 95.69 73 GLU A N 1
ATOM 593 C CA . GLU A 1 73 ? 8.109 5.369 -5.140 1.00 95.69 73 GLU A CA 1
ATOM 594 C C . GLU A 1 73 ? 8.074 6.267 -6.380 1.00 95.69 73 GLU A C 1
ATOM 596 O O . GLU A 1 73 ? 7.095 6.289 -7.142 1.00 95.69 73 GLU A O 1
ATOM 601 N N . GLN A 1 74 ? 9.170 6.986 -6.619 1.00 95.31 74 GLN A N 1
ATOM 602 C CA . GLN A 1 74 ? 9.355 7.700 -7.875 1.00 95.31 74 GLN A CA 1
ATOM 603 C C . GLN A 1 74 ? 9.606 6.707 -9.011 1.00 95.31 74 GLN A C 1
ATOM 605 O O . GLN A 1 74 ? 10.477 5.846 -8.926 1.00 95.31 74 GLN A O 1
ATOM 610 N N . GLN A 1 75 ? 8.858 6.842 -10.104 1.00 93.81 75 GLN A N 1
ATOM 611 C CA . GLN A 1 75 ? 9.064 6.014 -11.290 1.00 93.81 75 GLN A CA 1
ATOM 612 C C . GLN A 1 75 ? 10.256 6.536 -12.109 1.00 93.81 75 GLN A C 1
ATOM 614 O O . GLN A 1 75 ? 10.575 7.732 -12.082 1.00 93.81 75 GLN A O 1
ATOM 619 N N . LYS A 1 76 ? 10.915 5.630 -12.841 1.00 91.75 76 LYS A N 1
ATOM 620 C CA . LYS A 1 76 ? 12.000 5.968 -13.774 1.00 91.75 76 LYS A CA 1
ATOM 621 C C . LYS A 1 76 ? 11.472 6.849 -14.911 1.00 91.75 76 LYS A C 1
ATOM 623 O O . LYS A 1 76 ? 10.312 6.716 -15.305 1.00 91.75 76 LYS A O 1
ATOM 628 N N . VAL A 1 77 ? 12.324 7.736 -15.429 1.00 92.12 77 VAL A N 1
ATOM 629 C CA . VAL A 1 77 ? 12.012 8.528 -16.627 1.00 92.12 77 VAL A CA 1
ATOM 630 C C . VAL A 1 77 ? 11.826 7.569 -17.798 1.00 92.12 77 VAL A C 1
ATOM 632 O O . VAL A 1 77 ? 12.625 6.651 -17.981 1.00 92.12 77 VAL A O 1
ATOM 635 N N . LYS A 1 78 ? 10.746 7.760 -18.550 1.00 87.94 78 LYS A N 1
ATOM 636 C CA . LYS A 1 78 ? 10.453 7.020 -19.771 1.00 87.94 78 LYS A CA 1
ATOM 637 C C . LYS A 1 78 ? 10.573 7.958 -20.963 1.00 87.94 78 LYS A C 1
ATOM 639 O O . LYS A 1 78 ? 10.375 9.165 -20.833 1.00 87.94 78 LYS A O 1
ATOM 644 N N . VAL A 1 79 ? 10.928 7.380 -22.100 1.00 88.00 79 VAL A N 1
ATOM 645 C CA . VAL A 1 79 ? 10.860 8.059 -23.387 1.00 88.00 79 VAL A CA 1
ATOM 646 C C . VAL A 1 79 ? 9.545 7.642 -24.015 1.00 88.00 79 VAL A C 1
ATOM 648 O O . VAL A 1 79 ? 9.357 6.456 -24.287 1.00 88.00 79 VAL A O 1
ATOM 651 N N . ASP A 1 80 ? 8.646 8.601 -24.187 1.00 80.75 80 ASP A N 1
ATOM 652 C CA . ASP A 1 80 ? 7.452 8.402 -24.995 1.00 80.75 80 ASP A CA 1
ATOM 653 C C . ASP A 1 80 ? 7.834 8.714 -26.449 1.00 80.75 80 ASP A C 1
ATOM 655 O O . ASP A 1 80 ? 8.449 9.750 -26.733 1.00 80.75 80 ASP A O 1
ATOM 659 N N . ASN A 1 81 ? 7.526 7.780 -27.349 1.00 77.81 81 ASN A N 1
ATOM 660 C CA . ASN A 1 81 ? 7.631 7.998 -28.787 1.00 77.81 81 ASN A CA 1
ATOM 661 C C . ASN A 1 81 ? 6.271 8.522 -29.254 1.00 77.81 81 ASN A C 1
ATOM 663 O O . ASN A 1 81 ? 5.278 7.802 -29.145 1.00 77.81 81 ASN A O 1
ATOM 667 N N . GLU A 1 82 ? 6.218 9.767 -29.717 1.00 75.94 82 GLU A N 1
ATOM 668 C CA . GLU A 1 82 ? 5.031 10.300 -30.397 1.00 75.94 82 GLU A CA 1
ATOM 669 C C . GLU A 1 82 ? 4.988 9.801 -31.853 1.00 75.94 82 GLU A C 1
ATOM 671 O O . GLU A 1 82 ? 6.019 9.398 -32.400 1.00 75.94 82 GLU A O 1
ATOM 676 N N . GLU A 1 83 ? 3.804 9.816 -32.480 1.00 74.75 83 GLU A N 1
ATOM 677 C CA . GLU A 1 83 ? 3.617 9.391 -33.883 1.00 74.75 83 GLU A CA 1
ATOM 678 C C . GLU A 1 83 ? 4.509 10.184 -34.856 1.00 74.75 83 GLU A C 1
ATOM 680 O O . GLU A 1 83 ? 5.011 9.619 -35.823 1.00 74.75 83 GLU A O 1
ATOM 685 N N . ASP A 1 84 ? 4.827 11.440 -34.526 1.00 79.06 84 ASP A N 1
ATOM 686 C CA . ASP A 1 84 ? 5.711 12.320 -35.303 1.00 79.06 84 ASP A CA 1
ATOM 687 C C . ASP A 1 84 ? 7.216 11.998 -35.147 1.00 79.06 84 ASP A C 1
ATOM 689 O O . ASP A 1 84 ? 8.080 12.748 -35.603 1.00 79.06 84 ASP A O 1
ATOM 693 N N . GLY A 1 85 ? 7.576 10.921 -34.437 1.00 78.88 85 GLY A N 1
ATOM 694 C CA . GLY A 1 85 ? 8.965 10.485 -34.239 1.00 78.88 85 GLY A CA 1
ATOM 695 C C . GLY A 1 85 ? 9.763 11.287 -33.201 1.00 78.88 85 GLY A C 1
ATOM 696 O O . GLY A 1 85 ? 10.932 10.984 -32.943 1.00 78.88 85 GLY A O 1
ATOM 697 N N . THR A 1 86 ? 9.147 12.281 -32.554 1.00 83.50 86 THR A N 1
ATOM 698 C CA . THR A 1 86 ? 9.787 13.062 -31.487 1.00 83.50 86 THR A CA 1
ATOM 699 C C . THR A 1 86 ? 9.838 12.263 -30.182 1.00 83.50 86 THR A C 1
ATOM 701 O O . THR A 1 86 ? 8.838 11.712 -29.721 1.00 83.50 86 THR A O 1
ATOM 704 N N . ARG A 1 87 ? 11.020 12.217 -29.554 1.00 84.69 87 ARG A N 1
ATOM 705 C CA . ARG A 1 87 ? 11.242 11.558 -28.257 1.00 84.69 87 ARG A CA 1
ATOM 706 C C . ARG A 1 87 ? 11.035 12.546 -27.117 1.00 84.69 87 ARG A C 1
ATOM 708 O O . ARG A 1 87 ? 11.848 13.453 -26.937 1.00 84.69 87 ARG A O 1
ATOM 715 N N . ARG A 1 88 ? 9.998 12.342 -26.302 1.00 86.81 88 ARG A N 1
ATOM 716 C CA . ARG A 1 88 ? 9.762 13.155 -25.098 1.00 86.81 88 ARG A CA 1
ATOM 717 C C . ARG A 1 88 ? 10.138 12.382 -23.843 1.00 86.81 88 ARG A C 1
ATOM 719 O O . ARG A 1 88 ? 9.614 11.305 -23.568 1.00 86.81 88 ARG A O 1
ATOM 726 N N . TYR A 1 89 ? 11.046 12.952 -23.055 1.00 89.94 89 TYR A N 1
ATOM 727 C CA . TYR A 1 89 ? 11.418 12.406 -21.754 1.00 89.94 89 TYR A CA 1
ATOM 728 C C . TYR A 1 89 ? 10.374 12.815 -20.722 1.00 89.94 89 TYR A C 1
ATOM 730 O O . TYR A 1 89 ? 10.327 13.966 -20.288 1.00 89.94 89 TYR A O 1
ATOM 738 N N . ARG A 1 90 ? 9.541 11.864 -20.302 1.00 89.69 90 ARG A N 1
ATOM 739 C CA . ARG A 1 90 ? 8.515 12.090 -19.288 1.00 89.69 90 ARG A CA 1
ATOM 740 C C . ARG A 1 90 ? 8.712 11.157 -18.112 1.00 89.69 90 ARG A C 1
ATOM 742 O O . ARG A 1 90 ? 8.945 9.958 -18.252 1.00 89.69 90 ARG A O 1
ATOM 749 N N . ARG A 1 91 ? 8.562 11.699 -16.905 1.00 91.94 91 ARG A N 1
ATOM 750 C CA . ARG A 1 91 ? 8.447 10.873 -15.706 1.00 91.94 91 ARG A CA 1
ATOM 751 C C . ARG A 1 91 ? 6.973 10.530 -15.462 1.00 91.94 91 ARG A C 1
ATOM 753 O O . ARG A 1 91 ? 6.161 11.450 -15.335 1.00 91.94 91 ARG A O 1
ATOM 760 N N . PRO A 1 92 ? 6.605 9.240 -15.371 1.00 92.94 92 PRO A N 1
ATOM 761 C CA . PRO A 1 92 ? 5.267 8.848 -14.945 1.00 92.94 92 PRO A CA 1
ATOM 762 C C . PRO A 1 92 ? 4.972 9.316 -13.516 1.00 92.94 92 PRO A C 1
ATOM 764 O O . PRO A 1 92 ? 5.887 9.573 -12.729 1.00 92.94 92 PRO A O 1
ATOM 767 N N . ARG A 1 93 ? 3.684 9.374 -13.156 1.00 95.19 93 ARG A N 1
ATOM 768 C CA . ARG A 1 93 ? 3.272 9.688 -11.781 1.00 95.19 93 ARG A CA 1
ATOM 769 C C . ARG A 1 93 ? 3.884 8.693 -10.789 1.00 95.19 93 ARG A C 1
ATOM 771 O O . ARG A 1 93 ? 4.007 7.501 -11.079 1.00 95.19 93 ARG A O 1
ATOM 778 N N . ALA A 1 94 ? 4.263 9.199 -9.619 1.00 96.69 94 ALA A N 1
ATOM 779 C CA . ALA A 1 94 ? 4.782 8.375 -8.537 1.00 96.69 94 ALA A CA 1
ATOM 780 C C . ALA A 1 94 ? 3.709 7.402 -8.026 1.00 96.69 94 ALA A C 1
ATOM 782 O O . ALA A 1 94 ? 2.515 7.707 -8.049 1.00 96.69 94 ALA A O 1
ATOM 783 N N . LYS A 1 95 ? 4.145 6.236 -7.547 1.00 96.69 95 LYS A N 1
ATOM 784 C CA . LYS A 1 95 ? 3.265 5.225 -6.954 1.00 96.69 95 LYS A CA 1
ATOM 785 C C . LYS A 1 95 ? 3.376 5.294 -5.445 1.00 96.69 95 LYS A C 1
ATOM 787 O O . LYS A 1 95 ? 4.481 5.299 -4.910 1.00 96.69 95 LYS A O 1
ATOM 792 N N . LYS A 1 96 ? 2.243 5.347 -4.755 1.00 97.38 96 LYS A N 1
ATOM 793 C CA . LYS A 1 96 ? 2.216 5.363 -3.296 1.00 97.38 96 LYS A CA 1
ATOM 794 C C . LYS A 1 96 ? 1.840 3.989 -2.783 1.00 97.38 96 LYS A C 1
ATOM 796 O O . LYS A 1 96 ? 0.855 3.399 -3.218 1.00 97.38 96 LYS A O 1
ATOM 801 N N . TYR A 1 97 ? 2.624 3.509 -1.835 1.00 96.75 97 TYR A N 1
ATOM 802 C CA . TYR A 1 97 ? 2.399 2.235 -1.188 1.00 96.75 97 TYR A CA 1
ATOM 803 C C . TYR A 1 97 ? 2.236 2.449 0.305 1.00 96.75 97 TYR A C 1
ATOM 805 O O . TYR A 1 97 ? 2.917 3.281 0.913 1.00 96.75 97 TYR A O 1
ATOM 813 N N . MET A 1 98 ? 1.344 1.671 0.899 1.00 97.25 98 MET A N 1
ATOM 814 C CA . MET A 1 98 ? 1.154 1.649 2.339 1.00 97.25 98 MET A CA 1
ATOM 815 C C . MET A 1 98 ? 1.239 0.223 2.857 1.00 97.25 98 MET A C 1
ATOM 817 O O . MET A 1 98 ? 0.562 -0.661 2.344 1.00 97.25 98 MET A O 1
ATOM 821 N N . THR A 1 99 ? 2.071 0.008 3.869 1.00 95.81 99 THR A N 1
ATOM 822 C CA . THR A 1 99 ? 2.147 -1.242 4.622 1.00 95.81 99 THR A CA 1
ATOM 823 C C . THR A 1 99 ? 1.399 -1.051 5.930 1.00 95.81 99 THR A C 1
ATOM 825 O O . THR A 1 99 ? 1.709 -0.147 6.707 1.00 95.81 99 THR A O 1
ATOM 828 N N . VAL A 1 100 ? 0.405 -1.893 6.152 1.00 96.31 100 VAL A N 1
ATOM 829 C CA . VAL A 1 100 ? -0.518 -1.851 7.276 1.00 96.31 100 VAL A CA 1
ATOM 830 C C . VAL A 1 100 ? -0.191 -3.004 8.207 1.00 96.31 100 VAL A C 1
ATOM 832 O O . VAL A 1 100 ? -0.071 -4.139 7.756 1.00 96.31 100 VAL A O 1
ATOM 835 N N . GLU A 1 101 ? -0.066 -2.710 9.494 1.00 95.69 101 GLU A N 1
ATOM 836 C CA . GLU A 1 101 ? 0.054 -3.704 10.554 1.00 95.69 101 GLU A CA 1
ATOM 837 C C . GLU A 1 101 ? -1.332 -3.970 11.123 1.00 95.69 101 GLU A C 1
ATOM 839 O O . GLU A 1 101 ? -2.000 -3.051 11.604 1.00 95.69 101 GLU A O 1
ATOM 844 N N . MET A 1 102 ? -1.785 -5.208 10.991 1.00 94.12 102 MET A N 1
ATOM 845 C CA . MET A 1 102 ? -3.139 -5.645 11.297 1.00 94.12 102 MET A CA 1
ATOM 846 C C . MET A 1 102 ? -3.140 -6.511 12.552 1.00 94.12 102 MET A C 1
ATOM 848 O O . MET A 1 102 ? -2.150 -7.161 12.866 1.00 94.12 102 MET A O 1
ATOM 852 N N . ASP A 1 103 ? -4.278 -6.540 13.237 1.00 91.75 103 ASP A N 1
ATOM 853 C CA . ASP A 1 103 ? -4.504 -7.409 14.399 1.00 91.75 103 ASP A CA 1
ATOM 854 C C . ASP A 1 103 ? -4.643 -8.892 14.003 1.00 91.75 103 ASP A C 1
ATOM 856 O O . ASP A 1 103 ? -4.186 -9.792 14.698 1.00 91.75 103 ASP A O 1
ATOM 860 N N . ARG A 1 104 ? -5.240 -9.156 12.834 1.00 92.88 104 ARG A N 1
ATOM 861 C CA . ARG A 1 104 ? -5.444 -10.512 12.309 1.00 92.88 104 ARG A CA 1
ATOM 862 C C . ARG A 1 104 ? -4.382 -10.851 11.259 1.00 92.88 104 ARG A C 1
ATOM 864 O O . ARG A 1 104 ? -4.146 -10.017 10.380 1.00 92.88 104 ARG A O 1
ATOM 871 N N . PRO A 1 105 ? -3.778 -12.053 11.304 1.00 94.38 105 PRO A N 1
ATOM 872 C CA . PRO A 1 105 ? -2.839 -12.477 10.280 1.00 94.38 105 PRO A CA 1
ATOM 873 C C . PRO A 1 105 ? -3.579 -12.786 8.975 1.00 94.38 105 PRO A C 1
ATOM 875 O O . PRO A 1 105 ? -4.714 -13.266 8.975 1.00 94.38 105 PRO A O 1
ATOM 878 N N . PHE A 1 106 ? -2.915 -12.533 7.856 1.00 93.00 106 PHE A N 1
ATOM 879 C CA . PHE A 1 106 ? -3.401 -12.851 6.525 1.00 93.00 106 PHE A CA 1
ATOM 880 C C . PHE A 1 106 ? -2.263 -13.426 5.685 1.00 93.00 106 PHE A C 1
ATOM 882 O O . PHE A 1 106 ? -1.189 -12.835 5.570 1.00 93.00 106 PHE A O 1
ATOM 889 N N . VAL A 1 107 ? -2.525 -14.574 5.069 1.00 92.31 107 VAL A N 1
ATOM 890 C CA . VAL A 1 107 ? -1.622 -15.218 4.117 1.00 92.31 107 VAL A CA 1
ATOM 891 C C . VAL A 1 107 ? -2.364 -15.350 2.798 1.00 92.31 107 VAL A C 1
ATOM 893 O O . VAL A 1 107 ? -3.534 -15.730 2.762 1.00 92.31 107 VAL A O 1
ATOM 896 N N . TRP A 1 108 ? -1.689 -14.993 1.709 1.00 90.88 108 TRP A N 1
ATOM 897 C CA . TRP A 1 108 ? -2.259 -15.141 0.378 1.00 90.88 108 TRP A CA 1
ATOM 898 C C . TRP A 1 108 ? -2.392 -16.620 0.007 1.00 90.88 108 TRP A C 1
ATOM 900 O O . TRP A 1 108 ? -1.482 -17.389 0.313 1.00 90.88 108 TRP A O 1
ATOM 910 N N . PRO A 1 109 ? -3.458 -17.011 -0.712 1.00 91.19 109 PRO A N 1
ATOM 911 C CA . PRO A 1 109 ? -3.545 -18.349 -1.275 1.00 91.19 109 PRO A CA 1
ATOM 912 C C . PRO A 1 109 ? -2.383 -18.616 -2.234 1.00 91.19 109 PRO A C 1
ATOM 914 O O . PRO A 1 109 ? -1.878 -17.701 -2.905 1.00 91.19 109 PRO A O 1
ATOM 917 N N . GLU A 1 110 ? -1.994 -19.882 -2.323 1.00 87.75 110 GLU A N 1
ATOM 918 C CA . GLU A 1 110 ? -0.989 -20.344 -3.273 1.00 87.75 110 GLU A CA 1
ATOM 919 C C .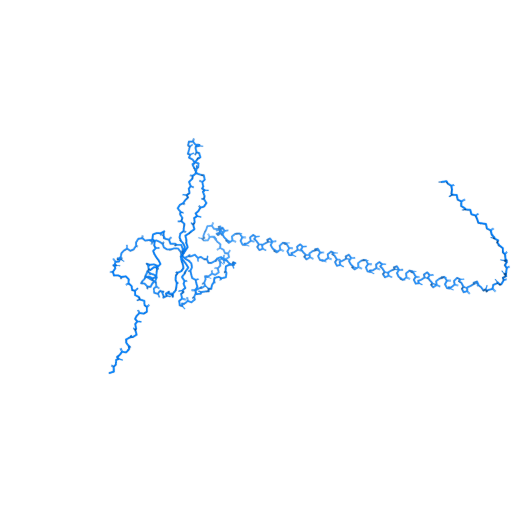 GLU A 1 110 ? -1.399 -20.031 -4.716 1.00 87.75 110 GLU A C 1
ATOM 921 O O . GLU A 1 110 ? -2.560 -19.738 -5.023 1.00 87.75 110 GLU A O 1
ATOM 926 N N . TYR A 1 111 ? -0.408 -19.980 -5.602 1.00 85.62 111 TYR A N 1
ATOM 927 C CA . TYR A 1 111 ? -0.691 -19.772 -7.014 1.00 85.62 111 TYR A CA 1
ATOM 928 C C . TYR A 1 111 ? -1.356 -21.020 -7.601 1.00 85.62 111 TYR A C 1
ATOM 930 O O . TYR A 1 111 ? -0.946 -22.127 -7.259 1.00 85.62 111 TYR A O 1
ATOM 938 N N . PRO A 1 112 ? -2.349 -20.862 -8.491 1.00 88.62 112 PRO A N 1
ATOM 939 C CA . PRO A 1 112 ? -2.913 -22.005 -9.187 1.00 88.62 112 PRO A CA 1
ATOM 940 C C . PRO A 1 112 ? -1.865 -22.625 -10.120 1.00 88.62 112 PRO A C 1
ATOM 942 O O . PRO A 1 112 ? -1.050 -21.916 -10.717 1.00 88.62 112 PRO A O 1
ATOM 945 N N . GLU A 1 113 ? -1.909 -23.948 -10.271 1.00 86.06 113 GLU A N 1
ATOM 946 C CA . GLU A 1 113 ? -1.076 -24.667 -11.244 1.00 86.06 113 GLU A CA 1
ATOM 947 C C . GLU A 1 113 ? -1.500 -24.341 -12.682 1.00 86.06 113 GLU A C 1
ATOM 949 O O . GLU A 1 113 ? -0.652 -24.145 -13.555 1.00 86.06 113 GLU A O 1
ATOM 954 N N . ASN A 1 114 ? -2.813 -24.223 -12.915 1.00 87.25 114 ASN A N 1
ATOM 955 C CA . ASN A 1 114 ? -3.379 -23.883 -14.215 1.00 87.25 114 ASN A CA 1
ATOM 956 C C . ASN A 1 114 ? -3.809 -22.404 -14.285 1.00 87.25 114 ASN A C 1
ATOM 958 O O . ASN A 1 114 ? -4.631 -21.936 -13.495 1.00 87.25 114 ASN A O 1
ATOM 962 N N . TRP A 1 115 ? -3.275 -21.686 -15.278 1.00 86.75 115 TRP A N 1
ATOM 963 C CA . TRP A 1 115 ? -3.551 -20.271 -15.549 1.00 86.75 115 TRP A CA 1
ATOM 964 C C . TRP A 1 115 ? -4.543 -20.038 -16.695 1.00 86.75 115 TRP A C 1
ATOM 966 O O . TRP A 1 115 ? -4.856 -18.885 -16.989 1.00 86.75 115 TRP A O 1
ATOM 976 N N . GLU A 1 116 ? -5.060 -21.083 -17.344 1.00 86.94 116 GLU A N 1
ATOM 977 C CA . GLU A 1 116 ? -6.008 -20.975 -18.465 1.00 86.94 116 GLU A CA 1
ATOM 978 C C . GLU A 1 116 ? -7.220 -20.068 -18.177 1.00 86.94 116 GLU A C 1
ATOM 980 O O . GLU A 1 116 ? -7.496 -19.200 -19.010 1.00 86.94 116 GLU A O 1
ATOM 985 N N . PRO A 1 117 ? -7.878 -20.127 -16.996 1.00 88.38 117 PRO A N 1
ATOM 986 C CA . PRO A 1 117 ? -8.996 -19.227 -16.689 1.00 88.38 117 PRO A CA 1
ATOM 987 C C . PRO A 1 117 ? -8.602 -17.742 -16.614 1.00 88.38 117 PRO A C 1
ATOM 989 O O . PRO A 1 117 ? -9.459 -16.866 -16.685 1.00 88.38 117 PRO A O 1
ATOM 992 N N . TRP A 1 118 ? -7.306 -17.450 -16.478 1.00 84.06 118 TRP A N 1
ATOM 993 C CA . TRP A 1 118 ? -6.734 -16.103 -16.402 1.00 84.06 118 TRP A CA 1
ATOM 994 C C . TRP A 1 118 ? -5.952 -15.713 -17.667 1.00 84.06 118 TRP A C 1
ATOM 996 O O . TRP A 1 118 ? -5.146 -14.783 -17.632 1.00 84.06 118 TRP A O 1
ATOM 1006 N N . GLY A 1 119 ? -6.192 -16.399 -18.791 1.00 83.88 119 GLY A N 1
ATOM 1007 C CA . GLY A 1 119 ? -5.557 -16.106 -20.079 1.00 83.88 119 GLY A CA 1
ATOM 1008 C C . GLY A 1 119 ? -4.241 -16.851 -20.323 1.00 83.88 119 GLY A C 1
ATOM 1009 O O . GLY A 1 119 ? -3.459 -16.436 -21.175 1.00 83.88 119 GLY A O 1
ATOM 1010 N N . GLY A 1 120 ? -3.972 -17.923 -19.570 1.00 77.56 120 GLY A N 1
ATOM 1011 C CA . GLY A 1 120 ? -2.879 -18.881 -19.800 1.00 77.56 120 GLY A CA 1
ATOM 1012 C C . GLY A 1 120 ? -1.473 -18.386 -19.448 1.00 77.56 120 GLY A C 1
ATOM 1013 O O . GLY A 1 120 ? -0.575 -19.195 -19.224 1.00 77.56 120 GLY A O 1
ATOM 1014 N N . ALA A 1 121 ? -1.266 -17.073 -19.355 1.00 75.94 121 ALA A N 1
ATOM 1015 C CA . ALA A 1 121 ? 0.021 -16.495 -18.999 1.00 75.94 121 ALA A CA 1
ATOM 1016 C C . ALA A 1 121 ? 0.104 -16.233 -17.484 1.00 75.94 121 ALA A C 1
ATOM 1018 O O . ALA A 1 121 ? -0.688 -15.443 -16.956 1.00 75.94 121 ALA A O 1
ATOM 1019 N N . PRO A 1 122 ? 1.080 -16.824 -16.769 1.00 75.00 122 PRO A N 1
ATOM 1020 C CA . PRO A 1 122 ? 1.319 -16.465 -15.381 1.00 75.00 122 PRO A CA 1
ATOM 1021 C C . PRO A 1 122 ? 1.734 -14.985 -15.282 1.00 75.00 122 PRO A C 1
ATOM 1023 O O . PRO A 1 122 ? 2.364 -14.439 -16.195 1.00 75.00 122 PRO A O 1
ATOM 1026 N N . PRO A 1 123 ? 1.439 -14.302 -14.164 1.00 75.81 123 PRO A N 1
ATOM 1027 C CA . PRO A 1 123 ? 1.881 -12.933 -13.958 1.00 75.81 123 PRO A CA 1
ATOM 1028 C C . PRO A 1 123 ? 3.408 -12.841 -14.066 1.00 75.81 123 PRO A C 1
ATOM 1030 O O . PRO A 1 123 ? 4.121 -13.708 -13.562 1.00 75.81 123 PRO A O 1
ATOM 1033 N N . ARG A 1 124 ? 3.925 -11.735 -14.620 1.00 67.62 124 ARG A N 1
ATOM 1034 C CA . ARG A 1 124 ? 5.378 -11.495 -14.796 1.00 67.62 124 ARG A CA 1
ATOM 1035 C C . ARG A 1 124 ? 6.231 -11.788 -13.551 1.00 67.62 124 ARG A C 1
ATOM 1037 O O . ARG A 1 124 ? 7.381 -12.190 -13.681 1.00 67.62 124 ARG A O 1
ATOM 1044 N N . GLY A 1 125 ? 5.682 -11.579 -12.351 1.00 62.16 125 GLY A N 1
ATOM 1045 C CA . GLY A 1 125 ? 6.365 -11.884 -11.088 1.00 62.16 125 GLY A CA 1
ATOM 1046 C C . GLY A 1 125 ? 6.513 -13.383 -10.797 1.00 62.16 125 GLY A C 1
ATOM 1047 O O . GLY A 1 125 ? 7.541 -13.782 -10.266 1.00 62.16 125 GLY A O 1
ATOM 1048 N N . VAL A 1 126 ? 5.529 -14.199 -11.182 1.00 62.06 126 VAL A N 1
ATOM 1049 C CA . VAL A 1 126 ? 5.551 -15.668 -11.054 1.00 62.06 126 VAL A CA 1
ATOM 1050 C C . VAL A 1 126 ? 6.473 -16.272 -12.107 1.00 62.06 126 VAL A C 1
ATOM 1052 O O . VAL A 1 126 ? 7.286 -17.140 -11.811 1.00 62.06 126 VAL A O 1
ATOM 1055 N N . GLU A 1 127 ? 6.414 -15.759 -13.336 1.00 56.72 127 GLU A N 1
ATOM 1056 C CA . GLU A 1 127 ? 7.230 -16.261 -14.443 1.00 56.72 127 GLU A CA 1
ATOM 1057 C C . GLU A 1 127 ? 8.739 -16.115 -14.168 1.00 56.72 127 GLU A C 1
ATOM 1059 O O . GLU A 1 127 ? 9.523 -17.021 -14.451 1.00 56.72 127 GLU A O 1
ATOM 1064 N N . GLY A 1 128 ? 9.150 -14.997 -13.558 1.00 58.41 128 GLY A N 1
ATOM 1065 C CA . GLY A 1 128 ? 10.533 -14.788 -13.120 1.00 58.41 128 GLY A CA 1
ATOM 1066 C C . GLY A 1 128 ? 10.984 -15.776 -12.037 1.00 58.41 128 GLY A C 1
ATOM 1067 O O . GLY A 1 128 ? 12.148 -16.162 -12.013 1.00 58.41 128 GLY A O 1
ATOM 1068 N N . GLN A 1 129 ? 10.072 -16.234 -11.179 1.00 56.78 129 GLN A N 1
ATOM 1069 C CA . GLN A 1 129 ? 10.367 -17.194 -10.108 1.00 56.78 129 GLN A CA 1
ATOM 1070 C C . GLN A 1 129 ? 10.539 -18.601 -10.643 1.00 56.78 129 GLN A C 1
ATOM 1072 O O . GLN A 1 129 ? 11.551 -19.231 -10.357 1.00 56.78 129 GLN A O 1
ATOM 1077 N N . VAL A 1 130 ? 9.633 -19.033 -11.521 1.00 57.88 130 VAL A N 1
ATOM 1078 C CA . VAL A 1 130 ? 9.761 -20.310 -12.233 1.00 57.88 130 VAL A CA 1
ATOM 1079 C C . VAL A 1 130 ? 11.075 -20.356 -13.020 1.00 57.88 130 VAL A C 1
ATOM 1081 O O . VAL A 1 130 ? 11.752 -21.382 -13.036 1.00 57.88 130 VAL A O 1
ATOM 1084 N N . LYS A 1 131 ? 11.476 -19.244 -13.656 1.00 55.69 131 LYS A N 1
ATOM 1085 C CA . LYS A 1 131 ? 12.763 -19.143 -14.368 1.00 55.69 131 LYS A CA 1
ATOM 1086 C C . LYS A 1 131 ? 13.961 -19.235 -13.419 1.00 55.69 131 LYS A C 1
ATOM 1088 O O . LYS A 1 131 ? 14.909 -19.951 -13.737 1.00 55.69 131 LYS A O 1
ATOM 1093 N N . ASN A 1 132 ? 13.911 -18.568 -12.266 1.00 58.94 132 ASN A N 1
ATOM 1094 C CA . ASN A 1 132 ? 14.982 -18.616 -11.270 1.00 58.94 132 ASN A CA 1
ATOM 1095 C C . ASN A 1 132 ? 15.121 -20.010 -10.645 1.00 58.94 132 ASN A C 1
ATOM 1097 O O . ASN A 1 132 ? 16.222 -20.541 -10.642 1.00 58.94 132 ASN A O 1
ATOM 1101 N N . GLU A 1 133 ? 14.028 -20.647 -10.222 1.00 57.16 133 GLU A N 1
ATOM 1102 C CA . GLU A 1 133 ? 14.040 -22.003 -9.651 1.00 57.16 133 GLU A CA 1
ATOM 1103 C C . GLU A 1 133 ? 14.509 -23.061 -10.655 1.00 57.16 133 GLU A C 1
ATOM 1105 O O . GLU A 1 133 ? 15.236 -23.990 -10.300 1.00 57.16 133 GLU A O 1
ATOM 1110 N N . LYS A 1 134 ? 14.105 -22.939 -11.929 1.00 54.25 134 LYS A N 1
ATOM 1111 C CA . LYS A 1 134 ? 14.629 -23.791 -13.007 1.00 54.25 134 LYS A CA 1
ATOM 1112 C C . LYS A 1 134 ? 16.123 -23.546 -13.210 1.00 54.25 134 LYS A C 1
ATOM 1114 O O . LYS A 1 134 ? 16.880 -24.504 -13.320 1.00 54.25 134 LYS A O 1
ATOM 1119 N N . GLY A 1 135 ? 16.556 -22.285 -13.219 1.00 60.12 135 GLY A N 1
ATOM 1120 C CA . GLY A 1 135 ? 17.968 -21.913 -13.307 1.00 60.12 135 GLY A CA 1
ATOM 1121 C C . GLY A 1 135 ? 18.805 -22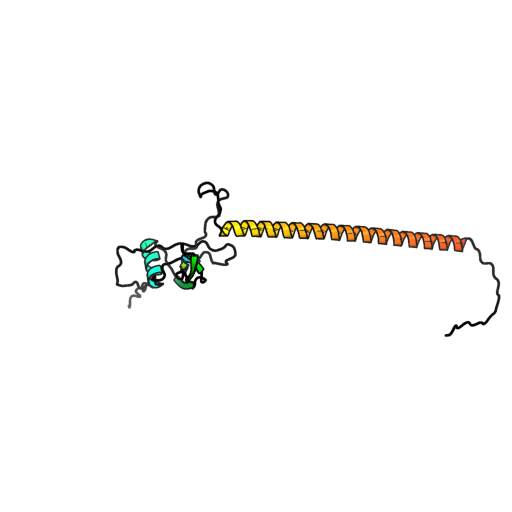.433 -12.132 1.00 60.12 135 GLY A C 1
ATOM 1122 O O . GLY A 1 135 ? 19.915 -22.915 -12.342 1.00 60.12 135 GLY A O 1
ATOM 1123 N N . GLU A 1 136 ? 18.279 -22.385 -10.909 1.00 59.31 136 GLU A N 1
ATOM 1124 C CA . GLU A 1 136 ? 18.920 -22.910 -9.700 1.00 59.31 136 GLU A CA 1
ATOM 1125 C C . GLU A 1 136 ? 19.005 -24.437 -9.718 1.00 59.31 136 GLU A C 1
ATOM 1127 O O . GLU A 1 136 ? 20.092 -24.969 -9.506 1.00 59.31 136 GLU A O 1
ATOM 1132 N N . ARG A 1 137 ? 17.926 -25.140 -10.091 1.00 59.31 137 ARG A N 1
ATOM 1133 C CA . ARG A 1 137 ? 17.948 -26.602 -10.286 1.00 59.31 137 ARG A CA 1
ATOM 1134 C C . ARG A 1 137 ? 18.952 -27.038 -11.349 1.00 59.31 137 ARG A C 1
ATOM 1136 O O . ARG A 1 137 ? 19.653 -28.025 -11.152 1.00 59.31 137 ARG A O 1
ATOM 1143 N N . LEU A 1 138 ? 19.060 -26.301 -12.455 1.00 58.81 138 LEU A N 1
ATOM 1144 C CA . LEU A 1 138 ? 20.055 -26.566 -13.499 1.00 58.81 138 LEU A CA 1
ATOM 1145 C C . LEU A 1 138 ? 21.487 -26.334 -12.992 1.00 58.81 138 LEU A C 1
ATOM 1147 O O . LEU A 1 138 ? 22.374 -27.133 -13.279 1.00 58.81 138 LEU A O 1
ATOM 1151 N N . ARG A 1 139 ? 21.719 -25.278 -12.201 1.00 58.22 139 ARG A N 1
ATOM 1152 C CA . ARG A 1 139 ? 23.021 -25.012 -11.563 1.00 58.22 139 ARG A CA 1
ATOM 1153 C C . ARG A 1 139 ? 23.386 -26.075 -10.531 1.00 58.22 139 ARG A C 1
ATOM 1155 O O . ARG A 1 139 ? 24.546 -26.461 -10.459 1.00 58.22 139 ARG A O 1
ATOM 1162 N N . GLU A 1 140 ? 22.426 -26.545 -9.741 1.00 55.22 140 GLU A N 1
ATOM 1163 C CA . GLU A 1 140 ? 22.632 -27.610 -8.758 1.00 55.22 140 GLU A CA 1
ATOM 1164 C C . GLU A 1 140 ? 22.873 -28.965 -9.434 1.00 55.22 140 GLU A C 1
ATOM 1166 O O . GLU A 1 140 ? 23.790 -29.685 -9.049 1.00 55.22 140 GLU A O 1
ATOM 1171 N N . GLY A 1 141 ? 22.119 -29.279 -10.492 1.00 56.56 141 GLY A N 1
ATOM 1172 C CA . GLY A 1 141 ? 22.357 -30.453 -11.332 1.00 56.56 141 GLY A CA 1
ATOM 1173 C C . GLY A 1 141 ? 23.742 -30.426 -11.981 1.00 56.56 141 GLY A C 1
ATOM 1174 O O . GLY A 1 141 ? 24.457 -31.422 -11.930 1.00 56.56 141 GLY A O 1
ATOM 1175 N N . GLY A 1 142 ? 24.162 -29.267 -12.500 1.00 58.50 142 GLY A N 1
ATOM 1176 C CA . GLY A 1 142 ? 25.513 -29.065 -13.028 1.00 58.50 142 GLY A CA 1
ATOM 1177 C C . GLY A 1 142 ? 26.605 -29.219 -11.964 1.00 58.50 142 GLY A C 1
ATOM 1178 O O . GLY A 1 142 ? 27.611 -29.868 -12.223 1.00 58.50 142 GLY A O 1
ATOM 1179 N N . ARG A 1 143 ? 26.399 -28.692 -10.747 1.00 53.31 143 ARG A N 1
ATOM 1180 C CA . ARG A 1 143 ? 27.322 -28.896 -9.613 1.00 53.31 143 ARG A CA 1
ATOM 1181 C C . ARG A 1 143 ? 27.446 -30.372 -9.241 1.00 53.31 143 ARG A C 1
ATOM 1183 O O . ARG A 1 143 ? 28.562 -30.863 -9.165 1.00 53.31 143 ARG A O 1
ATOM 1190 N N . LYS A 1 144 ? 26.323 -31.089 -9.106 1.00 51.22 144 LYS A N 1
ATOM 1191 C CA . LYS A 1 144 ? 26.332 -32.532 -8.820 1.00 51.22 144 LYS A CA 1
ATOM 1192 C C . LYS A 1 144 ? 27.088 -33.316 -9.889 1.00 51.22 144 LYS A C 1
ATOM 1194 O O . LYS A 1 144 ? 27.837 -34.216 -9.544 1.00 51.22 144 LYS A O 1
AT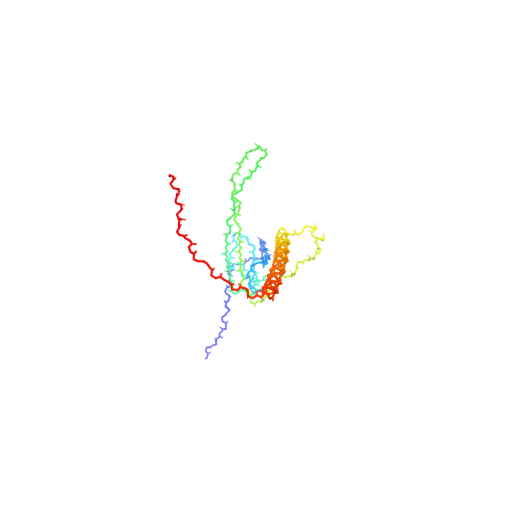OM 1199 N N . MET A 1 145 ? 26.914 -32.979 -11.166 1.00 36.69 145 MET A N 1
ATOM 1200 C CA . MET A 1 145 ? 27.621 -33.640 -12.269 1.00 36.69 145 MET A CA 1
ATOM 1201 C C . MET A 1 145 ? 29.144 -33.442 -12.185 1.00 36.69 145 MET A C 1
ATOM 1203 O O . MET A 1 145 ? 29.884 -34.410 -12.320 1.00 36.69 145 MET A O 1
ATOM 1207 N N . ILE A 1 146 ? 29.595 -32.221 -11.871 1.00 48.91 146 ILE A N 1
ATOM 1208 C CA . ILE A 1 146 ? 31.016 -31.902 -11.645 1.00 48.91 146 ILE A CA 1
ATOM 1209 C C . ILE A 1 146 ? 31.574 -32.668 -10.434 1.00 48.91 146 ILE A C 1
ATOM 1211 O O . ILE A 1 146 ? 32.712 -33.132 -10.476 1.00 48.91 146 ILE A O 1
ATOM 1215 N N . ASP A 1 147 ? 30.788 -32.805 -9.362 1.00 52.53 147 ASP A N 1
ATOM 1216 C CA . ASP A 1 147 ? 31.191 -33.558 -8.170 1.00 52.53 147 ASP A CA 1
ATOM 1217 C C . ASP A 1 147 ? 31.349 -35.064 -8.489 1.00 52.53 147 ASP A C 1
ATOM 1219 O O . ASP A 1 147 ? 32.374 -35.648 -8.146 1.00 52.53 147 ASP A O 1
ATOM 1223 N N . TRP A 1 148 ? 30.423 -35.668 -9.253 1.00 50.94 148 TRP A N 1
ATOM 1224 C CA . TRP A 1 148 ? 30.530 -37.066 -9.716 1.00 50.94 148 TRP A CA 1
ATOM 1225 C C . TRP A 1 148 ? 31.756 -37.323 -10.607 1.00 50.94 148 TRP A C 1
ATOM 1227 O O . TRP A 1 148 ? 32.418 -38.351 -10.457 1.00 50.94 148 TRP A O 1
ATOM 1237 N N . GLU A 1 149 ? 32.065 -36.414 -11.538 1.00 56.59 149 GLU A N 1
ATOM 1238 C CA . GLU A 1 149 ? 33.257 -36.524 -12.394 1.00 56.59 149 GLU A CA 1
ATOM 1239 C C . GLU A 1 149 ? 34.547 -36.422 -11.570 1.00 56.59 149 GLU A C 1
ATOM 1241 O O . GLU A 1 149 ? 35.450 -37.247 -11.726 1.00 56.59 149 GLU A O 1
ATOM 1246 N N . ARG A 1 150 ? 34.606 -35.472 -10.628 1.00 54.31 150 ARG A N 1
ATOM 1247 C CA . ARG A 1 150 ? 35.749 -35.290 -9.724 1.00 54.31 150 ARG A CA 1
ATOM 1248 C C . ARG A 1 150 ? 35.985 -36.514 -8.838 1.00 54.31 150 ARG A C 1
ATOM 1250 O O . ARG A 1 150 ? 37.134 -36.921 -8.655 1.00 54.31 150 ARG A O 1
ATOM 1257 N N . ASP A 1 151 ? 34.921 -37.113 -8.314 1.00 59.22 151 ASP A N 1
ATOM 1258 C CA . ASP A 1 151 ? 35.010 -38.318 -7.489 1.00 59.22 151 ASP A CA 1
ATOM 1259 C C . ASP A 1 151 ? 35.455 -39.541 -8.319 1.00 59.22 151 ASP A C 1
ATOM 1261 O O . ASP A 1 151 ? 36.273 -40.344 -7.859 1.00 59.22 151 ASP A O 1
ATOM 1265 N N . GLY A 1 152 ? 35.021 -39.645 -9.582 1.00 63.41 152 GLY A N 1
ATOM 1266 C CA . GLY A 1 152 ? 35.491 -40.673 -10.521 1.00 63.41 152 GLY A CA 1
ATOM 1267 C C . GLY A 1 152 ? 36.979 -40.543 -10.896 1.00 63.41 152 GLY A C 1
ATOM 1268 O O . GLY A 1 152 ? 37.707 -41.543 -10.975 1.00 63.41 152 GLY A O 1
ATOM 1269 N N . GLU A 1 153 ? 37.474 -39.316 -11.080 1.00 58.56 153 GLU A N 1
ATOM 1270 C CA . GLU A 1 153 ? 38.903 -39.028 -11.291 1.00 58.56 153 GLU A CA 1
ATOM 1271 C C . GLU A 1 153 ? 39.747 -39.341 -10.040 1.00 58.56 153 GLU A C 1
ATOM 1273 O O . GLU A 1 153 ? 40.843 -39.913 -10.123 1.00 58.56 153 GLU A O 1
ATOM 1278 N N . ALA A 1 154 ? 39.224 -39.038 -8.850 1.00 58.44 154 ALA A N 1
ATOM 1279 C CA . ALA A 1 154 ? 39.865 -39.387 -7.585 1.00 58.44 154 ALA A CA 1
ATOM 1280 C C . ALA A 1 154 ? 39.981 -40.915 -7.397 1.00 58.44 154 ALA A C 1
ATOM 1282 O O . ALA A 1 154 ? 41.035 -41.417 -6.997 1.00 58.44 154 ALA A O 1
ATOM 1283 N N . GLU A 1 155 ? 38.951 -41.691 -7.745 1.00 63.97 155 GLU A N 1
ATOM 1284 C CA . GLU A 1 155 ? 39.017 -43.156 -7.675 1.00 63.97 155 GLU A CA 1
ATOM 1285 C C . GLU A 1 155 ? 40.024 -43.760 -8.661 1.00 63.97 155 GLU A C 1
ATOM 1287 O O . GLU A 1 155 ? 40.777 -44.677 -8.313 1.00 63.97 155 GLU A O 1
ATOM 1292 N N . SER A 1 156 ? 40.057 -43.261 -9.896 1.00 58.16 156 SER A N 1
ATOM 1293 C CA . SER A 1 156 ? 40.960 -43.757 -10.940 1.00 58.16 156 SER A CA 1
ATOM 1294 C C . SER A 1 156 ? 42.428 -43.443 -10.629 1.00 58.16 156 SER A C 1
ATOM 1296 O O . SER A 1 156 ? 43.283 -44.327 -10.752 1.00 58.16 156 SER A O 1
ATOM 1298 N N . THR A 1 157 ? 42.727 -42.248 -10.112 1.00 61.25 157 THR A N 1
ATOM 1299 C CA . THR A 1 157 ? 44.072 -41.889 -9.623 1.00 61.25 157 THR A CA 1
ATOM 1300 C C . THR A 1 157 ? 44.497 -42.721 -8.407 1.00 61.25 157 THR A C 1
ATOM 1302 O O . THR A 1 157 ? 45.638 -43.195 -8.352 1.00 61.25 157 THR A O 1
ATOM 1305 N N . LEU A 1 158 ? 43.588 -42.992 -7.461 1.00 64.31 158 LEU A N 1
ATOM 1306 C CA . LEU A 1 158 ? 43.848 -43.881 -6.321 1.00 64.31 158 LEU A CA 1
ATOM 1307 C C . LEU A 1 158 ? 44.126 -45.329 -6.756 1.00 64.31 158 LEU A C 1
ATOM 1309 O O . LEU A 1 158 ? 45.047 -45.961 -6.226 1.00 64.31 158 LEU A O 1
ATOM 1313 N N . ARG A 1 159 ? 43.380 -45.854 -7.740 1.00 69.25 159 ARG A N 1
ATOM 1314 C CA . ARG A 1 159 ? 43.624 -47.184 -8.330 1.00 69.25 159 ARG A CA 1
ATOM 1315 C C . ARG A 1 159 ? 44.995 -47.257 -8.997 1.00 69.25 159 ARG A C 1
ATOM 1317 O O . ARG A 1 159 ? 45.735 -48.207 -8.746 1.00 69.25 159 ARG A O 1
ATOM 1324 N N . LEU A 1 160 ? 45.367 -46.240 -9.776 1.00 69.44 160 LEU A N 1
ATOM 1325 C CA . LEU A 1 160 ? 46.676 -46.171 -10.430 1.00 69.44 160 LEU A CA 1
ATOM 1326 C C . LEU A 1 160 ? 47.817 -46.182 -9.402 1.00 69.44 160 LEU A C 1
ATOM 1328 O O . LEU A 1 160 ? 48.791 -46.920 -9.547 1.00 69.44 160 LEU A O 1
ATOM 1332 N N . ARG A 1 161 ? 47.667 -45.410 -8.319 1.00 68.00 161 ARG A N 1
ATOM 1333 C CA . ARG A 1 161 ? 48.654 -45.327 -7.235 1.00 68.00 161 ARG A CA 1
ATOM 1334 C C . ARG A 1 161 ? 48.804 -46.652 -6.481 1.00 68.00 161 ARG A C 1
ATOM 1336 O O . ARG A 1 161 ? 49.926 -47.026 -6.139 1.00 68.00 161 ARG A O 1
ATOM 1343 N N . ARG A 1 162 ? 47.707 -47.389 -6.254 1.00 80.06 162 ARG A N 1
ATOM 1344 C CA . ARG A 1 162 ? 47.755 -48.754 -5.689 1.00 80.06 162 ARG A CA 1
ATOM 1345 C C . ARG A 1 162 ? 48.501 -49.717 -6.610 1.00 80.06 162 ARG A C 1
ATOM 1347 O O . ARG A 1 162 ? 49.421 -50.383 -6.147 1.00 80.06 162 ARG A O 1
ATOM 1354 N N . MET A 1 163 ? 48.173 -49.720 -7.902 1.00 73.88 163 MET A N 1
ATOM 1355 C CA . MET A 1 163 ? 48.832 -50.566 -8.906 1.00 73.88 163 MET A CA 1
ATOM 1356 C C . MET A 1 163 ? 50.337 -50.289 -8.997 1.00 73.88 163 MET A C 1
ATOM 1358 O O . MET A 1 163 ? 51.140 -51.220 -9.022 1.00 73.88 163 MET A O 1
ATOM 1362 N N . GLN A 1 164 ? 50.741 -49.015 -8.986 1.00 72.44 164 GLN A N 1
ATOM 1363 C CA . GLN A 1 164 ? 52.155 -48.631 -8.968 1.00 72.44 164 GLN A CA 1
ATOM 1364 C C . GLN A 1 164 ? 52.860 -49.097 -7.689 1.00 72.44 164 GLN A C 1
ATOM 1366 O O . GLN A 1 164 ? 53.972 -49.617 -7.760 1.00 72.44 164 GLN A O 1
ATOM 1371 N N . GLY A 1 165 ? 52.212 -48.963 -6.527 1.00 77.81 165 GLY A N 1
ATOM 1372 C CA . GLY A 1 165 ? 52.744 -49.454 -5.255 1.00 77.81 165 GLY A CA 1
ATOM 1373 C C . GLY A 1 165 ? 52.930 -50.973 -5.234 1.00 77.81 165 GLY A C 1
ATOM 1374 O O . GLY A 1 165 ? 53.955 -51.465 -4.763 1.00 77.81 165 GLY A O 1
ATOM 1375 N N . GLU A 1 166 ? 51.979 -51.728 -5.783 1.00 78.69 166 GLU A N 1
ATOM 1376 C CA . GLU A 1 166 ? 52.084 -53.183 -5.933 1.00 78.69 166 GLU A CA 1
ATOM 1377 C C . GLU A 1 166 ? 53.177 -53.590 -6.926 1.00 78.69 166 GLU A C 1
ATOM 1379 O O . GLU A 1 166 ? 53.937 -54.519 -6.652 1.00 78.69 166 GLU A O 1
ATOM 1384 N N . ALA A 1 167 ? 53.313 -52.875 -8.045 1.00 77.19 167 ALA A N 1
ATOM 1385 C CA . ALA A 1 167 ? 54.381 -53.103 -9.015 1.00 77.19 167 ALA A CA 1
ATOM 1386 C C . ALA A 1 167 ? 55.770 -52.847 -8.405 1.00 77.19 167 ALA A C 1
ATOM 1388 O O . ALA A 1 167 ? 56.662 -53.680 -8.555 1.00 77.19 167 ALA A O 1
ATOM 1389 N N . LEU A 1 168 ? 55.936 -51.757 -7.647 1.00 74.44 168 LEU A N 1
ATOM 1390 C CA . LEU A 1 168 ? 57.154 -51.460 -6.882 1.00 74.44 168 LEU A CA 1
ATOM 1391 C C . LEU A 1 168 ? 57.469 -52.556 -5.858 1.00 74.44 168 LEU A C 1
ATOM 1393 O O . LEU A 1 168 ? 58.619 -52.974 -5.737 1.00 74.44 168 LEU A O 1
ATOM 1397 N N . ARG A 1 169 ? 56.453 -53.070 -5.153 1.00 76.56 169 ARG A N 1
ATOM 1398 C CA . ARG A 1 169 ? 56.615 -54.191 -4.212 1.00 76.56 169 ARG A CA 1
ATOM 1399 C C . ARG A 1 169 ? 57.068 -55.468 -4.919 1.00 76.56 169 ARG A C 1
ATOM 1401 O O . ARG A 1 169 ? 58.004 -56.108 -4.449 1.00 76.56 169 ARG A O 1
ATOM 1408 N N . LYS A 1 170 ? 56.464 -55.804 -6.064 1.00 80.00 170 LYS A N 1
ATOM 1409 C CA . LYS A 1 170 ? 56.865 -56.961 -6.883 1.00 80.00 170 LYS A CA 1
ATOM 1410 C C . LYS A 1 170 ? 58.280 -56.807 -7.441 1.00 80.00 170 LYS A C 1
ATOM 1412 O O . LYS A 1 170 ? 59.047 -57.761 -7.395 1.00 80.00 170 LYS A O 1
ATOM 1417 N N . GLN A 1 171 ? 58.658 -55.614 -7.905 1.00 72.31 171 GLN A N 1
ATOM 1418 C CA . GLN A 1 171 ? 60.029 -55.329 -8.344 1.00 72.31 171 GLN A CA 1
ATOM 1419 C C . GLN A 1 171 ? 61.031 -55.474 -7.195 1.00 72.31 171 GLN A C 1
ATOM 1421 O O . GLN A 1 171 ? 62.061 -56.116 -7.368 1.00 72.31 171 GLN A O 1
ATOM 1426 N N . ALA A 1 172 ? 60.724 -54.942 -6.009 1.00 74.00 172 ALA A N 1
ATOM 1427 C CA . ALA A 1 172 ? 61.578 -55.090 -4.832 1.00 74.00 172 ALA A CA 1
ATOM 1428 C C . ALA A 1 172 ? 61.738 -56.562 -4.412 1.00 74.00 172 ALA A C 1
ATOM 1430 O O . ALA A 1 172 ? 62.830 -56.981 -4.025 1.00 74.00 172 ALA A O 1
ATOM 1431 N N . GLN A 1 173 ? 60.671 -57.358 -4.523 1.00 75.25 173 GLN A N 1
ATOM 1432 C CA . GLN A 1 173 ? 60.702 -58.794 -4.259 1.00 75.25 173 GLN A CA 1
ATOM 1433 C C . GLN A 1 173 ? 61.551 -59.542 -5.300 1.00 75.25 173 GLN A C 1
ATOM 1435 O O . GLN A 1 173 ? 62.436 -60.300 -4.916 1.00 75.25 173 GLN A O 1
ATOM 1440 N N . ALA A 1 174 ? 61.400 -59.226 -6.589 1.00 72.69 174 ALA A N 1
ATOM 1441 C CA . ALA A 1 174 ? 62.222 -59.783 -7.664 1.00 72.69 174 ALA A CA 1
ATOM 1442 C C . ALA A 1 174 ? 63.709 -59.388 -7.555 1.00 72.69 174 ALA A C 1
ATOM 1444 O O . ALA A 1 174 ? 64.585 -60.192 -7.864 1.00 72.69 174 ALA A O 1
ATOM 1445 N N . VAL A 1 175 ? 64.023 -58.170 -7.092 1.00 70.12 175 VAL A N 1
ATOM 1446 C CA . VAL A 1 175 ? 65.405 -57.744 -6.796 1.00 70.12 175 VAL A CA 1
ATOM 1447 C C . VAL A 1 175 ? 65.970 -58.523 -5.610 1.00 70.12 175 VAL A C 1
ATOM 1449 O O . VAL A 1 175 ? 67.119 -58.955 -5.668 1.00 70.12 175 VAL A O 1
ATOM 1452 N N . LYS A 1 176 ? 65.178 -58.756 -4.555 1.00 67.75 176 LYS A N 1
ATOM 1453 C CA . LYS A 1 176 ? 65.575 -59.627 -3.438 1.00 67.75 176 LYS A CA 1
ATOM 1454 C C . LYS A 1 176 ? 65.838 -61.061 -3.897 1.00 67.75 176 LYS A C 1
ATOM 1456 O O . LYS A 1 176 ? 66.828 -61.643 -3.477 1.00 67.75 176 LYS A O 1
ATOM 1461 N N . GLU A 1 177 ? 64.994 -61.607 -4.765 1.00 68.75 177 GLU A N 1
ATOM 1462 C CA . GLU A 1 177 ? 65.150 -62.957 -5.318 1.00 68.75 177 GLU A CA 1
ATOM 1463 C C . GLU A 1 177 ? 66.369 -63.057 -6.252 1.00 68.75 177 GLU A C 1
ATOM 1465 O O . GLU A 1 177 ? 67.154 -63.996 -6.128 1.00 68.75 177 GLU A O 1
ATOM 1470 N N . ARG A 1 178 ? 66.610 -62.047 -7.105 1.00 58.03 178 ARG A N 1
ATOM 1471 C CA . ARG A 1 178 ? 67.835 -61.937 -7.924 1.00 58.03 178 ARG A CA 1
ATOM 1472 C C . ARG A 1 178 ? 69.098 -61.851 -7.072 1.00 58.03 178 ARG A C 1
ATOM 1474 O O . ARG A 1 178 ? 70.065 -62.558 -7.342 1.00 58.03 178 ARG A O 1
ATOM 1481 N N . ASN A 1 179 ? 69.086 -61.018 -6.034 1.00 58.69 179 ASN A N 1
ATOM 1482 C CA . ASN A 1 179 ? 70.213 -60.889 -5.109 1.00 58.69 179 ASN A CA 1
ATOM 1483 C C . ASN A 1 179 ? 70.365 -62.121 -4.198 1.00 58.69 179 ASN A C 1
ATOM 1485 O O . ASN A 1 179 ? 71.447 -62.348 -3.673 1.00 58.69 179 ASN A O 1
ATOM 1489 N N . GLY A 1 180 ? 69.317 -62.935 -4.039 1.00 57.88 180 GLY A N 1
ATOM 1490 C CA . GLY A 1 180 ? 69.361 -64.224 -3.346 1.00 57.88 180 GLY A CA 1
ATOM 1491 C C . GLY A 1 180 ? 69.968 -65.366 -4.173 1.00 57.88 180 GLY A C 1
ATOM 1492 O O . GLY A 1 180 ? 70.396 -66.358 -3.592 1.00 57.88 180 GLY A O 1
ATOM 1493 N N . GLN A 1 181 ? 70.043 -65.236 -5.506 1.00 55.66 181 GLN A N 1
ATOM 1494 C CA . GLN A 1 181 ? 70.651 -66.236 -6.403 1.00 55.66 181 GLN A CA 1
ATOM 1495 C C . GLN A 1 181 ? 72.121 -65.956 -6.756 1.00 55.66 181 GLN A C 1
ATOM 1497 O O . GLN A 1 181 ? 72.830 -66.863 -7.190 1.00 55.66 181 GLN A O 1
ATOM 1502 N N . LEU A 1 182 ? 72.619 -64.741 -6.525 1.00 48.59 182 LEU A N 1
ATOM 1503 C CA . LEU A 1 182 ? 74.047 -64.427 -6.600 1.00 48.59 182 LEU A CA 1
ATOM 1504 C C . LEU A 1 182 ? 74.652 -64.523 -5.195 1.00 48.59 182 LEU A C 1
ATOM 1506 O O . LEU A 1 182 ? 74.750 -63.537 -4.468 1.00 48.59 182 LEU A O 1
ATOM 1510 N N . GLY A 1 183 ? 75.038 -65.742 -4.807 1.00 44.31 183 GLY A N 1
ATOM 1511 C CA . GLY A 1 183 ? 75.814 -65.983 -3.587 1.00 44.31 183 GLY A CA 1
ATOM 1512 C C . GLY A 1 183 ? 77.118 -65.165 -3.570 1.00 44.31 183 GLY A C 1
ATOM 1513 O O . GLY A 1 183 ? 77.658 -64.840 -4.633 1.00 44.31 183 GLY A O 1
ATOM 1514 N N . PRO A 1 184 ? 77.644 -64.807 -2.385 1.00 47.00 184 PRO A N 1
ATOM 1515 C CA . PRO A 1 184 ? 78.709 -63.823 -2.269 1.00 47.00 184 PRO A CA 1
ATOM 1516 C C . PRO A 1 184 ? 80.026 -64.411 -2.786 1.00 47.00 184 PRO A C 1
ATOM 1518 O O . PRO A 1 184 ? 80.669 -65.214 -2.112 1.00 47.00 184 PRO A O 1
ATOM 1521 N N . LYS A 1 185 ? 80.460 -63.993 -3.979 1.00 43.16 185 LYS A N 1
ATOM 1522 C CA . LYS A 1 185 ? 81.867 -64.099 -4.374 1.00 43.16 185 LYS A CA 1
ATOM 1523 C C . LYS A 1 185 ? 82.583 -62.809 -3.999 1.00 43.16 185 LYS A C 1
ATOM 1525 O O . LYS A 1 185 ? 82.344 -61.744 -4.555 1.00 43.16 185 LYS A O 1
ATOM 1530 N N . ILE A 1 186 ? 83.444 -62.966 -3.004 1.00 39.47 186 ILE A N 1
ATOM 1531 C CA . ILE A 1 186 ? 84.481 -62.040 -2.563 1.00 39.47 186 ILE A CA 1
ATOM 1532 C C . ILE A 1 186 ? 85.421 -61.736 -3.738 1.00 39.47 186 ILE A C 1
ATOM 1534 O O . ILE A 1 186 ? 85.897 -62.677 -4.367 1.00 39.47 186 ILE A O 1
ATOM 1538 N N . SER A 1 187 ? 85.766 -60.463 -3.956 1.00 36.38 187 SER A N 1
ATOM 1539 C CA . SER A 1 187 ? 87.169 -60.027 -4.076 1.00 36.38 187 SER A CA 1
ATOM 1540 C C . SER A 1 187 ? 87.292 -58.510 -4.214 1.00 36.38 187 SER A C 1
ATOM 1542 O O . SER A 1 187 ? 86.656 -57.887 -5.060 1.00 36.38 187 SER A O 1
ATOM 1544 N N . PHE A 1 188 ? 88.167 -57.970 -3.367 1.00 35.75 188 PHE A N 1
ATOM 1545 C CA . PHE A 1 188 ? 88.874 -56.697 -3.481 1.00 35.75 188 PHE A CA 1
ATOM 1546 C C . PHE A 1 188 ? 89.224 -56.307 -4.923 1.00 35.75 188 PHE A C 1
ATOM 1548 O O . PHE A 1 188 ? 89.678 -57.163 -5.673 1.00 35.75 188 PHE A O 1
ATOM 1555 N N . LEU A 1 189 ? 89.179 -55.004 -5.228 1.00 36.94 189 LEU A N 1
ATOM 1556 C CA . LEU A 1 189 ? 90.260 -54.303 -5.933 1.00 36.94 189 LEU A CA 1
ATOM 1557 C C . LEU A 1 189 ? 90.156 -52.784 -5.696 1.00 36.94 189 LEU A C 1
ATOM 1559 O O . LEU A 1 189 ? 89.108 -52.166 -5.859 1.00 36.94 189 LEU A O 1
ATOM 1563 N N . GLN A 1 190 ? 91.277 -52.226 -5.248 1.00 38.28 190 GLN A N 1
ATOM 1564 C CA . GLN A 1 190 ? 91.578 -50.805 -5.079 1.00 38.28 190 GLN A CA 1
ATOM 1565 C C . GLN A 1 190 ? 91.695 -50.067 -6.428 1.00 38.28 190 GLN A C 1
ATOM 1567 O O . GLN A 1 190 ? 91.976 -50.693 -7.446 1.00 38.28 190 GLN A O 1
ATOM 1572 N N . ALA A 1 191 ? 91.676 -48.725 -6.335 1.00 35.94 191 ALA A N 1
ATOM 1573 C CA . ALA A 1 191 ? 92.091 -47.717 -7.331 1.00 35.94 191 ALA A CA 1
ATOM 1574 C C . ALA A 1 191 ? 91.004 -47.319 -8.364 1.00 35.94 191 ALA A C 1
ATOM 1576 O O . ALA A 1 191 ? 90.219 -48.149 -8.786 1.00 35.94 191 ALA A O 1
ATOM 1577 N N . ASN A 1 192 ? 90.864 -46.071 -8.831 1.00 38.03 192 ASN A N 1
ATOM 1578 C CA . ASN A 1 192 ? 91.778 -44.932 -8.825 1.00 38.03 192 ASN A CA 1
ATOM 1579 C C . ASN A 1 192 ? 91.033 -43.597 -9.063 1.00 38.03 192 ASN A C 1
ATOM 1581 O O . ASN A 1 192 ? 89.915 -43.564 -9.569 1.00 38.03 192 ASN A O 1
ATOM 1585 N N . LYS A 1 193 ? 91.732 -42.513 -8.715 1.00 38.91 193 LYS A N 1
ATOM 1586 C CA . LYS A 1 193 ? 91.515 -41.091 -9.048 1.00 38.91 193 LYS A CA 1
ATOM 1587 C C . LYS A 1 193 ? 91.176 -40.819 -10.528 1.00 38.91 193 LYS A C 1
ATOM 1589 O O . LYS A 1 193 ? 91.739 -41.469 -11.402 1.00 38.91 193 LYS A O 1
ATOM 1594 N N . GLY A 1 194 ? 90.427 -39.738 -10.777 1.00 39.44 194 GLY A N 1
ATOM 1595 C CA . GLY A 1 194 ? 90.376 -39.015 -12.063 1.00 39.44 194 GLY A CA 1
ATOM 1596 C C . GLY A 1 194 ? 88.977 -38.460 -12.352 1.00 39.44 194 GLY A C 1
ATOM 1597 O O . GLY A 1 194 ? 88.087 -39.212 -12.717 1.00 39.44 194 GLY A O 1
ATOM 1598 N N . ASP A 1 195 ? 88.657 -37.229 -11.949 1.00 38.03 195 ASP A N 1
ATOM 1599 C CA . ASP A 1 195 ? 88.751 -36.011 -12.777 1.00 38.03 195 ASP A CA 1
ATOM 1600 C C . ASP A 1 195 ? 88.105 -36.127 -14.167 1.00 38.03 195 ASP A C 1
ATOM 1602 O O . ASP A 1 195 ? 88.624 -36.813 -15.037 1.00 38.03 195 ASP A O 1
ATOM 1606 N N . MET A 1 196 ? 87.052 -35.334 -14.409 1.00 40.06 196 MET A N 1
ATOM 1607 C CA . MET A 1 196 ? 87.038 -34.401 -15.544 1.00 40.06 196 MET A CA 1
ATOM 1608 C C . MET A 1 196 ? 85.941 -33.339 -15.382 1.00 40.06 196 MET A C 1
ATOM 1610 O O . MET A 1 196 ? 84.749 -33.581 -15.552 1.00 40.06 196 MET A O 1
ATOM 1614 N N . LYS A 1 197 ? 86.400 -32.125 -15.065 1.00 39.12 197 LYS A N 1
ATOM 1615 C CA . LYS A 1 197 ? 85.744 -30.859 -15.403 1.00 39.12 197 LYS A CA 1
ATOM 1616 C C . LYS A 1 197 ? 85.836 -30.622 -16.914 1.00 39.12 197 LYS A C 1
ATOM 1618 O O . LYS A 1 197 ? 86.876 -30.886 -17.507 1.00 39.12 197 LYS A O 1
ATOM 1623 N N . VAL A 1 198 ? 84.815 -29.978 -17.469 1.00 43.38 198 VAL A N 1
ATOM 1624 C CA . VAL A 1 198 ? 84.808 -29.222 -18.737 1.00 43.38 198 VAL A CA 1
ATOM 1625 C C . VAL A 1 198 ? 83.881 -28.029 -18.412 1.00 43.38 198 VAL A C 1
ATOM 1627 O O . VAL A 1 198 ? 82.711 -28.275 -18.151 1.00 43.38 198 VAL A O 1
ATOM 1630 N N . LYS A 1 199 ? 84.303 -26.797 -18.054 1.00 39.09 199 LYS A N 1
ATOM 1631 C CA . LYS A 1 199 ? 85.034 -25.738 -18.798 1.00 39.09 199 LYS A CA 1
ATOM 1632 C C . LYS A 1 199 ? 84.660 -25.738 -20.281 1.00 39.09 199 LYS A C 1
ATOM 1634 O O . LYS A 1 199 ? 85.057 -26.650 -20.986 1.00 39.09 199 LYS A O 1
ATOM 1639 N N . VAL A 1 200 ? 83.906 -24.764 -20.781 1.00 46.53 200 VAL A N 1
ATOM 1640 C CA . VAL A 1 200 ? 84.222 -23.321 -20.757 1.00 46.53 200 VAL A CA 1
ATOM 1641 C C . VAL A 1 200 ? 83.047 -22.479 -20.286 1.00 46.53 200 VAL A C 1
ATOM 1643 O O . VAL A 1 200 ? 81.916 -22.759 -20.730 1.00 46.53 200 VAL A O 1
#

InterPro domains:
  IPR012677 Nucleotide-binding alpha-beta plait domain superfamily [G3DSA:3.30.70.330] (5-148)
  IPR012678 Ribosomal protein uL23/eL15/eS24 core domain superfamily [SSF54189] (17-112)
  IPR013025 Large ribosomal subunit protein uL23-like [PTHR12059] (12-155)

Secondary structure (DSSP, 8-state):
--------S-PPPS---SS-----EEEPPPTT----TTEEEEEE-TT--HHHHHHHHHHHH---EEEEEEEEEPPPPEEEE-TTS-EEEEPPPPEEEEEEEESS---PPPPPS--GGGTSPPPHHHHHHHHHHHHHHHHHHHHHHHHHHHHHHHHHHHHHHHHHHHHHHHHHHHHHHHHHHS------------------

Radius of gyration: 40.94 Å; chains: 1; bounding box: 112×81×78 Å

pLDDT: mean 76.09, std 19.17, range [35.75, 97.81]